Protein AF-A0A970HVW2-F1 (afdb_monomer)

Solvent-accessible surface area (backbone atoms only — not comparable to full-atom values): 12290 Å² total; per-residue (Å²): 139,83,82,81,81,82,83,82,82,81,81,80,85,75,90,76,84,88,70,88,81,79,87,76,76,75,70,54,24,37,34,43,38,34,28,51,73,85,42,82,71,47,72,51,76,46,77,66,84,83,66,58,55,35,37,61,32,47,34,42,24,23,34,24,34,38,40,34,57,34,36,29,25,36,88,89,67,49,79,35,33,77,49,52,50,70,90,54,56,78,69,35,62,61,87,62,49,46,66,87,72,53,62,46,53,25,28,40,81,55,100,91,43,42,29,43,28,37,63,51,31,79,54,98,56,55,28,37,38,30,67,32,72,94,58,40,62,70,35,72,38,32,36,43,34,30,34,40,27,42,61,44,75,37,85,68,81,28,34,42,32,41,32,58,32,25,82,49,100,37,37,28,36,25,50,29,40,35,64,75,78,37,29,37,26,43,28,43,28,53,90,65,45,80,43,75,76,45,73,38,84,45,82,86,58,63,75,42,80,42,40,40,39,37,39,35,40,76,43,132

Radius of gyration: 19.18 Å; Cα contacts (8 Å, |Δi|>4): 543; chains: 1; bounding box: 63×57×38 Å

pLDDT: mean 84.31, std 19.45, range [31.78, 98.81]

Nearest PDB structures (foldseek):
  4b1m-assembly3_C  TM=6.631E-01  e=5.570E-01  Bacillus subtilis
  7qs3-assembly1_A  TM=2.660E-01  e=1.646E-01  Homo sapiens
  6sjh-assembly2_B  TM=2.703E-01  e=3.903E-01  Homo sapiens

Secondary structure (DSSP, 8-state):
-------------------SS-----PPEEEEEEEETTEEEEEEEEE--S--S---EE--BSEEEEEEEEEEE-TT--EEEEE-STTSPTTSPPTTEE-SS---EEEEEETTEEEEEE--TT-SS---BEE-GGG----SSEEEEEEEEEEEE-SS--EEEEEEEEEETTEEEEEEEETTTTEEEEEEEETTEEEEEEEEE----TT-EEEEEEEEEEE-

Mean predicted aligned error: 8.45 Å

Structure (mmCIF, N/CA/C/O backbone):
data_AF-A0A970HVW2-F1
#
_entry.id   AF-A0A970HVW2-F1
#
loop_
_atom_site.group_PDB
_atom_site.id
_atom_site.type_symbol
_atom_site.label_atom_id
_atom_site.label_alt_id
_atom_site.label_comp_id
_atom_site.label_asym_id
_atom_site.label_entity_id
_atom_site.label_seq_id
_atom_site.pdbx_PDB_ins_code
_atom_site.Cartn_x
_atom_site.Cartn_y
_atom_site.Cartn_z
_atom_site.occupancy
_atom_site.B_iso_or_equiv
_atom_site.auth_seq_id
_atom_site.auth_comp_id
_atom_site.auth_asym_id
_atom_site.auth_atom_id
_atom_site.pdbx_PDB_model_num
ATOM 1 N N . MET A 1 1 ? 33.223 42.258 4.912 1.00 43.03 1 MET A N 1
ATOM 2 C CA . MET A 1 1 ? 32.016 41.403 4.953 1.00 43.03 1 MET A CA 1
ATOM 3 C C . MET A 1 1 ? 32.367 40.051 4.349 1.00 43.03 1 MET A C 1
ATOM 5 O O . MET A 1 1 ? 32.469 39.949 3.136 1.00 43.03 1 MET A O 1
ATOM 9 N N . SER A 1 2 ? 32.652 39.049 5.182 1.00 36.34 2 SER A N 1
ATOM 10 C CA . SER A 1 2 ? 32.958 37.684 4.732 1.00 36.34 2 SER A CA 1
ATOM 11 C C . SER A 1 2 ? 31.661 36.872 4.725 1.00 36.34 2 SER A C 1
ATOM 13 O O . SER A 1 2 ? 31.020 36.736 5.768 1.00 36.34 2 SER A O 1
ATOM 15 N N . LYS A 1 3 ? 31.234 36.393 3.550 1.00 36.94 3 LYS A N 1
ATOM 16 C CA . LYS A 1 3 ? 30.120 35.447 3.422 1.00 36.94 3 LYS A CA 1
ATOM 17 C C . LYS A 1 3 ? 30.623 34.069 3.861 1.00 36.94 3 LYS A C 1
ATOM 19 O O . LYS A 1 3 ? 31.486 33.498 3.203 1.00 36.94 3 LYS A O 1
ATOM 24 N N . LYS A 1 4 ? 30.084 33.544 4.965 1.00 34.34 4 LYS A N 1
ATOM 25 C CA . LYS A 1 4 ? 30.239 32.133 5.341 1.00 34.34 4 LYS A CA 1
ATOM 26 C C . LYS A 1 4 ? 29.571 31.272 4.267 1.00 34.34 4 LYS A C 1
ATOM 28 O O . LYS A 1 4 ? 28.370 31.394 4.048 1.00 34.34 4 LYS A O 1
ATOM 33 N N . LEU A 1 5 ? 30.356 30.431 3.603 1.00 31.78 5 LEU A N 1
ATOM 34 C CA . LEU A 1 5 ? 29.854 29.353 2.762 1.00 31.78 5 LEU A CA 1
ATOM 35 C C . LEU A 1 5 ? 29.530 28.176 3.691 1.00 31.78 5 LEU A C 1
ATOM 37 O O . LEU A 1 5 ? 30.434 27.577 4.271 1.00 31.78 5 LEU A O 1
ATOM 41 N N . THR A 1 6 ? 28.247 27.896 3.893 1.00 35.91 6 THR A N 1
ATOM 42 C CA . THR A 1 6 ? 27.798 26.697 4.606 1.00 35.91 6 THR A CA 1
ATOM 43 C C . THR A 1 6 ? 27.979 25.506 3.673 1.00 35.91 6 THR A C 1
ATOM 45 O O . THR A 1 6 ? 27.309 25.414 2.648 1.00 35.91 6 THR A O 1
ATOM 48 N N . VAL A 1 7 ? 28.908 24.613 4.008 1.00 32.56 7 VAL A N 1
ATOM 49 C CA . VAL A 1 7 ? 29.032 23.303 3.364 1.00 32.56 7 VAL A CA 1
ATOM 50 C C . VAL A 1 7 ? 27.899 22.427 3.894 1.00 32.56 7 VAL A C 1
ATOM 52 O O . VAL A 1 7 ? 27.840 22.157 5.090 1.00 32.56 7 VAL A O 1
ATOM 55 N N . VAL A 1 8 ? 26.992 22.009 3.014 1.00 32.69 8 VAL A N 1
ATOM 56 C CA . VAL A 1 8 ? 26.050 20.918 3.282 1.00 32.69 8 VAL A CA 1
ATOM 57 C C . VAL A 1 8 ? 26.707 19.651 2.747 1.00 32.69 8 VAL A C 1
ATOM 59 O O . VAL A 1 8 ? 26.820 19.471 1.538 1.00 32.69 8 VAL A 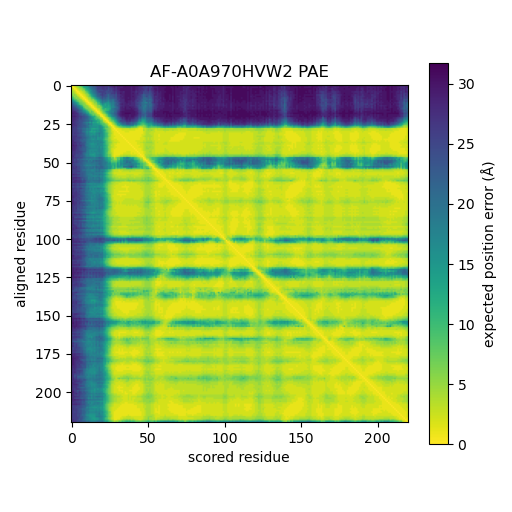O 1
ATOM 62 N N . THR A 1 9 ? 27.213 18.806 3.639 1.00 34.88 9 THR A N 1
ATOM 63 C CA . THR A 1 9 ? 27.706 17.467 3.295 1.00 34.88 9 THR A CA 1
ATOM 64 C C . THR A 1 9 ? 26.564 16.471 3.434 1.00 34.88 9 THR A C 1
ATOM 66 O O . THR A 1 9 ? 26.224 16.086 4.549 1.00 34.88 9 THR A O 1
ATOM 69 N N . THR A 1 10 ? 26.001 16.023 2.314 1.00 34.84 10 THR A N 1
ATOM 70 C CA . THR A 1 10 ? 25.264 14.755 2.261 1.00 34.84 10 THR A CA 1
ATOM 71 C C . THR A 1 10 ? 26.286 13.675 1.930 1.00 34.84 10 THR A C 1
ATOM 73 O O . THR A 1 10 ? 26.791 13.608 0.810 1.00 34.84 10 THR A O 1
ATOM 76 N N . LEU A 1 11 ? 26.679 12.889 2.931 1.00 32.34 11 LEU A N 1
ATOM 77 C CA . LEU A 1 11 ? 27.634 11.799 2.762 1.00 32.34 11 LEU A CA 1
ATOM 78 C C . LEU A 1 11 ? 26.867 10.554 2.288 1.00 32.34 11 LEU A C 1
ATOM 80 O O . LEU A 1 11 ? 26.263 9.857 3.095 1.00 32.34 11 LEU A O 1
ATOM 84 N N . ALA A 1 12 ? 26.874 10.280 0.983 1.00 38.00 12 ALA A N 1
ATOM 85 C CA . ALA A 1 12 ? 26.548 8.949 0.477 1.00 38.00 12 ALA A CA 1
ATOM 86 C C . ALA A 1 12 ? 27.756 8.042 0.753 1.00 38.00 12 ALA A C 1
ATOM 88 O O . ALA A 1 12 ? 28.838 8.249 0.199 1.00 38.00 12 ALA A O 1
ATOM 89 N N . LEU A 1 13 ? 27.605 7.082 1.665 1.00 34.53 13 LEU A N 1
ATOM 90 C CA . LEU A 1 13 ? 28.675 6.159 2.027 1.00 34.53 13 LEU A CA 1
ATOM 91 C C . LEU A 1 13 ? 28.753 5.031 0.985 1.00 34.53 13 LEU A C 1
ATOM 93 O O . LEU A 1 13 ? 28.132 3.987 1.142 1.00 34.53 13 LEU A O 1
ATOM 97 N N . ALA A 1 14 ? 29.527 5.232 -0.082 1.00 39.50 14 ALA A N 1
ATOM 98 C CA . ALA A 1 14 ? 30.002 4.130 -0.916 1.00 39.50 14 ALA A CA 1
ATOM 99 C C . ALA A 1 14 ? 31.279 3.554 -0.281 1.00 39.50 14 ALA A C 1
ATOM 101 O O . ALA A 1 14 ? 32.313 4.224 -0.220 1.00 39.50 14 ALA A O 1
ATOM 102 N N . LEU A 1 15 ? 31.214 2.319 0.222 1.00 35.62 15 LEU A N 1
ATOM 103 C CA . LEU A 1 15 ? 32.375 1.604 0.750 1.00 35.62 15 LEU A CA 1
ATOM 104 C C . LEU A 1 15 ? 33.258 1.140 -0.423 1.00 35.62 15 LEU A C 1
ATOM 106 O O . LEU A 1 15 ? 33.021 0.090 -1.012 1.00 35.62 15 LEU A O 1
ATOM 110 N N . ALA A 1 16 ? 34.269 1.931 -0.788 1.00 39.59 16 ALA A N 1
ATOM 111 C CA . ALA A 1 16 ? 35.255 1.555 -1.801 1.00 39.59 16 ALA A CA 1
ATOM 112 C C . ALA A 1 16 ? 36.495 0.928 -1.140 1.00 39.59 16 ALA A C 1
ATOM 114 O O . ALA A 1 16 ? 37.272 1.612 -0.473 1.00 39.59 16 ALA A O 1
ATOM 115 N N . LEU A 1 17 ? 36.700 -0.377 -1.345 1.00 33.72 17 LEU A N 1
ATOM 116 C CA . LEU A 1 17 ? 37.957 -1.053 -1.024 1.00 33.72 17 LEU A CA 1
ATOM 117 C C . LEU A 1 17 ? 38.981 -0.720 -2.124 1.00 33.72 17 LEU A C 1
ATOM 119 O O . LEU A 1 17 ? 38.836 -1.144 -3.268 1.00 33.72 17 LEU A O 1
ATOM 123 N N . VAL A 1 18 ? 40.004 0.070 -1.793 1.00 33.53 18 VAL A N 1
ATO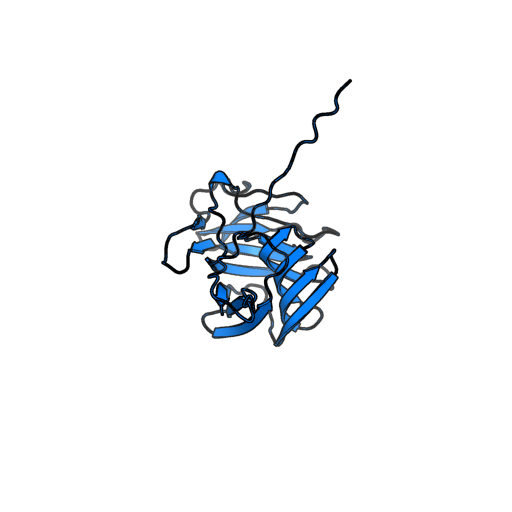M 124 C CA . VAL A 1 18 ? 41.067 0.460 -2.731 1.00 33.53 18 VAL A CA 1
ATOM 125 C C . VAL A 1 18 ? 42.181 -0.583 -2.717 1.00 33.53 18 VAL A C 1
ATOM 127 O O . VAL A 1 18 ? 43.000 -0.592 -1.804 1.00 33.53 18 VAL A O 1
ATOM 130 N N . LEU A 1 19 ? 42.266 -1.393 -3.772 1.00 34.16 19 LEU A N 1
ATOM 131 C CA . LEU A 1 19 ? 43.530 -1.913 -4.302 1.00 34.16 19 LEU A CA 1
ATOM 132 C C . LEU A 1 19 ? 43.470 -1.827 -5.836 1.00 34.16 19 LEU A C 1
ATOM 134 O O . LEU A 1 19 ? 42.402 -1.922 -6.428 1.00 34.16 19 LEU A O 1
ATOM 138 N N . GLY A 1 20 ? 44.607 -1.511 -6.455 1.00 39.12 20 GLY A N 1
ATOM 139 C CA . GLY A 1 20 ? 44.701 -0.922 -7.791 1.00 39.12 20 GLY A CA 1
ATOM 140 C C . GLY A 1 20 ? 44.031 -1.691 -8.938 1.00 39.12 20 GLY A C 1
ATOM 141 O O . GLY A 1 20 ? 43.947 -2.912 -8.936 1.00 39.12 20 GLY A O 1
ATOM 142 N N . THR A 1 21 ? 43.667 -0.919 -9.968 1.00 42.56 21 THR A N 1
ATOM 143 C CA . THR A 1 21 ? 43.038 -1.292 -11.253 1.00 42.56 21 THR A CA 1
ATOM 144 C C . THR A 1 21 ? 41.529 -1.574 -11.198 1.00 42.56 21 THR A C 1
ATOM 146 O O . THR A 1 21 ? 41.086 -2.643 -10.814 1.00 42.56 21 THR A O 1
ATOM 149 N N . GLY A 1 22 ? 40.737 -0.587 -11.642 1.00 41.31 22 GLY A N 1
ATOM 150 C CA . GLY A 1 22 ? 39.322 -0.758 -11.994 1.00 41.31 22 GLY A CA 1
ATOM 151 C C . GLY A 1 22 ? 38.356 -0.850 -10.813 1.00 41.31 22 GLY A C 1
ATOM 152 O O . GLY A 1 22 ? 37.843 -1.922 -10.515 1.00 41.31 22 GLY A O 1
ATOM 153 N N . VAL A 1 23 ? 38.026 0.285 -10.188 1.00 41.53 23 VAL A N 1
ATOM 154 C CA . VAL A 1 23 ? 36.857 0.357 -9.297 1.00 41.53 23 VAL A CA 1
ATOM 155 C C . VAL A 1 23 ? 35.601 0.334 -10.173 1.00 41.53 23 VAL A C 1
ATOM 157 O O . VAL A 1 23 ? 35.098 1.374 -10.586 1.00 41.53 23 VAL A O 1
ATOM 160 N N . MET A 1 24 ? 35.104 -0.860 -10.490 1.00 40.56 24 MET A N 1
ATOM 161 C CA . MET A 1 24 ? 33.691 -1.027 -10.818 1.00 40.56 24 MET A CA 1
ATOM 162 C C . MET A 1 24 ? 32.950 -0.908 -9.488 1.00 40.56 24 MET A C 1
ATOM 164 O O . MET A 1 24 ? 32.860 -1.876 -8.738 1.00 40.56 24 MET A O 1
ATOM 168 N N . ALA A 1 25 ? 32.489 0.296 -9.145 1.00 47.50 25 ALA A N 1
ATOM 169 C CA . ALA A 1 25 ? 31.477 0.432 -8.110 1.00 47.50 25 ALA A CA 1
ATOM 170 C C . ALA A 1 25 ? 30.263 -0.370 -8.596 1.00 47.50 25 ALA A C 1
ATOM 172 O O . ALA A 1 25 ? 29.629 0.013 -9.579 1.00 47.50 25 ALA A O 1
ATOM 173 N N . GLN A 1 26 ? 29.995 -1.524 -7.988 1.00 51.97 26 GLN A N 1
ATOM 174 C CA . GLN A 1 26 ? 28.756 -2.241 -8.248 1.00 51.97 26 GLN A CA 1
ATOM 175 C C . GLN A 1 26 ? 27.642 -1.324 -7.749 1.00 51.97 26 GLN A C 1
ATOM 177 O O . GLN A 1 26 ? 27.572 -1.033 -6.555 1.00 51.97 26 GLN A O 1
ATOM 182 N N . ALA A 1 27 ? 26.863 -0.765 -8.677 1.00 62.38 27 ALA A N 1
ATOM 183 C CA . ALA A 1 27 ? 25.712 0.046 -8.317 1.00 62.38 27 ALA A CA 1
ATOM 184 C C . ALA A 1 27 ? 24.817 -0.821 -7.430 1.00 62.38 27 ALA A C 1
ATOM 186 O O . ALA A 1 27 ? 24.433 -1.919 -7.833 1.00 62.38 27 ALA A O 1
ATOM 187 N N . GLN A 1 28 ? 24.557 -0.363 -6.207 1.00 77.44 28 GLN A N 1
ATOM 188 C CA . GLN A 1 28 ? 23.614 -1.028 -5.324 1.00 77.44 28 GLN A CA 1
ATOM 189 C C . GLN A 1 28 ? 22.257 -1.047 -6.032 1.00 77.44 28 GLN A C 1
ATOM 191 O O . GLN A 1 28 ? 21.774 -0.012 -6.500 1.00 77.44 28 GLN A O 1
ATOM 196 N N . LYS A 1 29 ? 21.674 -2.233 -6.172 1.00 87.88 29 LYS A N 1
ATOM 197 C CA . LYS A 1 29 ? 20.362 -2.403 -6.787 1.00 87.88 29 LYS A CA 1
ATOM 198 C C . LYS A 1 29 ? 19.318 -2.591 -5.709 1.00 87.88 29 LYS A C 1
ATOM 200 O O . LYS A 1 29 ? 19.607 -3.048 -4.606 1.00 87.88 29 LYS A O 1
ATOM 205 N N . THR A 1 30 ? 18.085 -2.265 -6.052 1.00 89.69 30 THR A N 1
ATOM 206 C CA . THR A 1 30 ? 16.916 -2.551 -5.229 1.00 89.69 30 THR A CA 1
ATOM 207 C C . THR A 1 30 ? 16.009 -3.509 -5.970 1.00 89.69 30 THR A C 1
ATOM 209 O O . THR A 1 30 ? 15.741 -3.329 -7.156 1.00 89.69 30 THR A O 1
ATOM 212 N N . GLN A 1 31 ? 15.518 -4.508 -5.253 1.00 94.00 31 GLN A N 1
ATOM 213 C CA . GLN A 1 31 ? 14.457 -5.396 -5.677 1.00 94.00 31 GLN A CA 1
ATOM 214 C C . GLN A 1 31 ? 13.165 -5.027 -4.948 1.00 94.00 31 GLN A C 1
ATOM 216 O O . GLN A 1 31 ? 13.170 -4.836 -3.732 1.00 94.00 31 GLN A O 1
ATOM 221 N N . ILE A 1 32 ? 12.065 -4.954 -5.694 1.00 96.00 32 ILE A N 1
ATOM 222 C CA . ILE A 1 32 ? 10.708 -4.932 -5.144 1.00 96.00 32 ILE A CA 1
ATOM 223 C C . ILE A 1 32 ? 10.019 -6.220 -5.569 1.00 96.00 32 ILE A C 1
ATOM 225 O O . ILE A 1 32 ? 9.998 -6.547 -6.758 1.00 96.00 32 ILE A O 1
ATOM 229 N N . THR A 1 33 ? 9.424 -6.911 -4.605 1.00 98.56 33 THR A N 1
ATOM 230 C CA . THR A 1 33 ? 8.609 -8.103 -4.836 1.00 98.56 33 THR A CA 1
ATOM 231 C C . THR A 1 33 ? 7.256 -7.909 -4.169 1.00 98.56 33 THR A C 1
ATOM 233 O O . THR A 1 33 ? 7.202 -7.445 -3.033 1.00 98.56 33 THR A O 1
ATOM 236 N N . ALA A 1 34 ? 6.163 -8.234 -4.858 1.00 98.75 34 ALA A N 1
ATOM 237 C CA . ALA A 1 34 ? 4.814 -8.078 -4.322 1.00 98.75 34 ALA A CA 1
ATOM 238 C C . ALA A 1 34 ? 4.008 -9.372 -4.427 1.00 98.75 34 ALA A C 1
ATOM 240 O O . ALA A 1 34 ? 4.042 -10.070 -5.448 1.00 98.75 34 ALA A O 1
ATOM 241 N N . TRP A 1 35 ? 3.252 -9.638 -3.369 1.00 98.81 35 TRP A N 1
ATOM 242 C CA . TRP A 1 35 ? 2.333 -10.752 -3.239 1.00 98.81 35 TRP A CA 1
ATOM 243 C C . TRP A 1 35 ? 0.933 -10.245 -2.917 1.00 98.81 35 TRP A C 1
ATOM 245 O O . TRP A 1 35 ? 0.775 -9.233 -2.227 1.00 98.81 35 TRP A O 1
ATOM 255 N N . VAL A 1 36 ? -0.061 -10.988 -3.391 1.00 98.75 36 VAL A N 1
ATOM 256 C CA . VAL A 1 36 ? -1.465 -10.818 -3.018 1.00 98.75 36 VAL A CA 1
ATOM 257 C C . VAL A 1 36 ? -2.011 -12.182 -2.618 1.00 98.75 36 VAL A C 1
ATOM 259 O O . VAL A 1 36 ? -1.828 -13.148 -3.353 1.00 98.75 36 VAL A O 1
ATOM 262 N N . ASP A 1 37 ? -2.622 -12.272 -1.438 1.00 98.56 37 ASP A N 1
ATOM 263 C CA . ASP A 1 37 ? -3.174 -13.511 -0.867 1.00 98.56 37 ASP A CA 1
ATOM 264 C C . ASP A 1 37 ? -2.156 -14.670 -0.852 1.00 98.56 37 ASP A C 1
ATOM 266 O O . ASP A 1 37 ? -2.466 -15.831 -1.121 1.00 98.56 37 ASP A O 1
ATOM 270 N N . GLY A 1 38 ? -0.889 -14.335 -0.585 1.00 98.31 38 GLY A N 1
ATOM 271 C CA . GLY A 1 38 ? 0.232 -15.276 -0.560 1.00 98.31 38 GLY A CA 1
ATOM 272 C C . GLY A 1 38 ? 0.811 -15.657 -1.931 1.00 98.31 38 GLY A C 1
ATOM 273 O O . GLY A 1 38 ? 1.890 -16.252 -1.980 1.00 98.31 38 GLY A O 1
ATOM 274 N N . GLU A 1 39 ? 0.176 -15.288 -3.046 1.00 98.50 39 GLU A N 1
ATOM 275 C CA . GLU A 1 39 ? 0.697 -15.538 -4.393 1.00 98.50 39 GLU A CA 1
ATOM 276 C C . GLU A 1 39 ? 1.667 -14.433 -4.826 1.00 98.50 39 GLU A C 1
ATOM 278 O O . GLU A 1 39 ? 1.347 -13.248 -4.751 1.00 98.50 39 GLU A O 1
ATOM 283 N N . LYS A 1 40 ? 2.864 -14.804 -5.305 1.00 98.62 40 LYS A N 1
ATOM 284 C CA . LYS A 1 40 ? 3.836 -13.838 -5.840 1.00 98.62 40 LYS A CA 1
ATOM 285 C C . LYS A 1 40 ? 3.385 -13.364 -7.217 1.00 98.62 40 LYS A C 1
ATOM 287 O O . LYS A 1 40 ? 3.393 -14.158 -8.153 1.00 98.62 40 LYS A O 1
ATOM 292 N N . LEU A 1 41 ? 3.090 -12.073 -7.355 1.00 98.56 41 LEU A N 1
ATOM 293 C CA . LEU A 1 41 ? 2.582 -11.500 -8.605 1.00 98.56 41 LEU A CA 1
ATOM 294 C C . LEU A 1 41 ? 3.603 -10.630 -9.342 1.00 98.56 41 LEU A C 1
ATOM 296 O O . LEU A 1 41 ? 3.617 -10.609 -10.569 1.00 98.56 41 LEU A O 1
ATOM 300 N N . LEU A 1 42 ? 4.453 -9.899 -8.618 1.00 98.75 42 LEU A N 1
ATOM 301 C CA . LEU A 1 42 ? 5.375 -8.927 -9.212 1.00 98.75 42 LEU A CA 1
ATOM 302 C C . LEU A 1 42 ? 6.775 -9.075 -8.627 1.00 98.75 42 LEU A C 1
ATOM 304 O O . LEU A 1 42 ? 6.933 -9.327 -7.435 1.00 98.75 42 LEU A O 1
ATOM 308 N N . GLU A 1 43 ? 7.788 -8.872 -9.464 1.00 98.38 43 GLU A N 1
ATOM 309 C CA . GLU A 1 43 ? 9.195 -8.833 -9.072 1.00 98.38 43 GLU A CA 1
ATOM 310 C C . GLU A 1 43 ? 9.963 -7.949 -10.059 1.00 98.38 43 GLU A C 1
ATOM 312 O O . GLU A 1 43 ? 9.854 -8.134 -11.273 1.00 98.38 43 GLU A O 1
ATOM 317 N N . TYR A 1 44 ? 10.722 -6.974 -9.561 1.00 97.00 44 TYR A N 1
ATOM 318 C CA . TYR A 1 44 ? 11.530 -6.096 -10.407 1.00 97.00 44 TYR A CA 1
ATOM 319 C C . TYR A 1 44 ? 12.782 -5.605 -9.687 1.00 97.00 44 TYR A C 1
ATOM 321 O O . TYR A 1 44 ? 12.729 -5.284 -8.501 1.00 97.00 44 TYR A O 1
ATOM 329 N N . VAL A 1 45 ? 13.895 -5.516 -10.422 1.00 94.25 45 VAL A N 1
ATOM 330 C CA . VAL A 1 45 ? 15.193 -5.039 -9.928 1.00 94.25 45 VAL A CA 1
ATOM 331 C C . VAL A 1 45 ? 15.601 -3.786 -10.697 1.00 94.25 45 VAL A C 1
ATOM 333 O O . VAL A 1 45 ? 15.572 -3.781 -11.926 1.00 94.25 45 VAL A O 1
ATOM 336 N N . PHE A 1 46 ? 16.018 -2.741 -9.986 1.00 88.25 46 PHE A N 1
ATOM 337 C CA . PHE A 1 46 ? 16.473 -1.478 -10.569 1.00 88.25 46 PHE A CA 1
ATOM 338 C C . PHE A 1 46 ? 17.714 -0.928 -9.875 1.00 88.25 46 PHE A C 1
ATOM 340 O O . PHE A 1 46 ? 17.984 -1.236 -8.715 1.00 88.25 46 PHE A O 1
ATOM 347 N N . ASP A 1 47 ? 18.448 -0.081 -10.594 1.00 84.25 47 ASP A N 1
ATOM 348 C CA . ASP A 1 47 ? 19.602 0.628 -10.051 1.00 84.25 47 ASP A CA 1
ATOM 349 C C . ASP A 1 47 ? 19.139 1.754 -9.117 1.00 84.25 47 ASP A C 1
ATOM 351 O O . ASP A 1 47 ? 18.362 2.639 -9.496 1.00 84.25 47 ASP A O 1
ATOM 355 N N . ASP A 1 48 ? 19.627 1.728 -7.882 1.00 70.44 48 ASP A N 1
ATOM 356 C CA . ASP A 1 48 ? 19.212 2.636 -6.821 1.00 70.44 48 ASP A CA 1
ATOM 357 C C . ASP A 1 48 ? 20.058 3.911 -6.859 1.00 70.44 48 ASP A C 1
ATOM 359 O O . ASP A 1 48 ? 21.027 4.087 -6.125 1.00 70.44 48 ASP A O 1
ATOM 363 N N . SER A 1 49 ? 19.750 4.784 -7.816 1.00 61.66 49 SER A N 1
ATOM 364 C CA . SER A 1 49 ? 20.553 5.988 -8.065 1.00 61.66 49 SER A CA 1
ATOM 365 C C . SER A 1 49 ? 19.981 7.266 -7.444 1.00 61.66 49 SER A C 1
ATOM 367 O O . SER A 1 49 ? 20.660 8.291 -7.484 1.00 61.66 49 SER A O 1
ATOM 369 N N . PHE A 1 50 ? 18.765 7.241 -6.870 1.00 59.12 50 PHE A N 1
ATOM 370 C CA . PHE A 1 50 ? 18.031 8.491 -6.613 1.00 59.12 50 PHE A CA 1
ATOM 371 C C . PHE A 1 50 ? 17.131 8.590 -5.369 1.00 59.12 50 PHE A C 1
ATOM 373 O O . PHE A 1 50 ? 16.574 9.670 -5.192 1.00 59.12 50 PHE A O 1
ATOM 380 N N . TYR A 1 51 ? 16.977 7.585 -4.493 1.00 65.00 51 TYR A N 1
ATOM 381 C CA . TYR A 1 51 ? 15.956 7.681 -3.427 1.00 65.00 51 TYR A CA 1
ATOM 382 C C . TYR A 1 51 ? 16.447 7.377 -2.017 1.00 65.00 51 TYR A C 1
ATOM 384 O O . TYR A 1 51 ? 17.190 6.422 -1.787 1.00 65.00 51 TYR A O 1
ATOM 392 N N . LEU A 1 52 ? 15.967 8.188 -1.069 1.00 58.91 52 LEU A N 1
ATOM 393 C CA . LEU A 1 52 ? 16.152 7.975 0.360 1.00 58.91 52 LEU A CA 1
ATOM 394 C C . LEU A 1 52 ? 15.408 6.706 0.833 1.00 58.91 52 LEU A C 1
ATOM 396 O O . LEU A 1 52 ? 14.410 6.305 0.220 1.00 58.91 52 LEU A O 1
ATOM 400 N N . PRO A 1 53 ? 15.882 6.057 1.911 1.00 63.09 53 PRO A N 1
ATOM 401 C CA . PRO A 1 53 ? 15.197 4.916 2.506 1.00 63.09 53 PRO A CA 1
ATOM 402 C C . PRO A 1 53 ? 13.768 5.238 2.975 1.00 63.09 53 PRO A C 1
ATOM 404 O O . PRO A 1 53 ? 13.506 6.312 3.504 1.00 63.09 53 PRO A O 1
ATOM 407 N N . GLY A 1 54 ? 12.887 4.246 2.794 1.00 61.81 54 GLY A N 1
ATOM 408 C CA . GLY A 1 54 ? 11.723 3.947 3.631 1.00 61.81 54 GLY A CA 1
ATOM 409 C C . GLY A 1 54 ? 10.678 5.036 3.836 1.00 61.81 54 GLY A C 1
ATOM 410 O O . GLY A 1 54 ? 10.594 5.592 4.913 1.00 61.81 54 GLY A O 1
ATOM 411 N N . LYS A 1 55 ? 9.766 5.235 2.884 1.00 74.81 55 LYS A N 1
ATOM 412 C CA . LYS A 1 55 ? 8.427 5.739 3.222 1.00 74.81 55 LYS A CA 1
ATOM 413 C C . LYS A 1 55 ? 7.394 4.796 2.646 1.00 74.81 55 LYS A C 1
ATOM 415 O O . LYS A 1 55 ? 7.358 4.602 1.430 1.00 74.81 55 LYS A O 1
ATOM 420 N N . VAL A 1 56 ? 6.556 4.242 3.519 1.00 90.31 56 VAL A N 1
ATOM 421 C CA . VAL A 1 56 ? 5.346 3.534 3.105 1.00 90.31 56 VAL A CA 1
ATOM 422 C C . VAL A 1 56 ? 4.175 4.506 3.102 1.00 90.31 56 VAL A C 1
ATOM 424 O O . VAL A 1 56 ? 4.001 5.271 4.050 1.00 90.31 56 VAL A O 1
ATOM 427 N N . MET A 1 57 ? 3.394 4.529 2.025 1.00 91.44 57 MET A N 1
ATOM 428 C CA . MET A 1 57 ? 2.240 5.427 1.930 1.00 91.44 57 MET A CA 1
ATOM 429 C C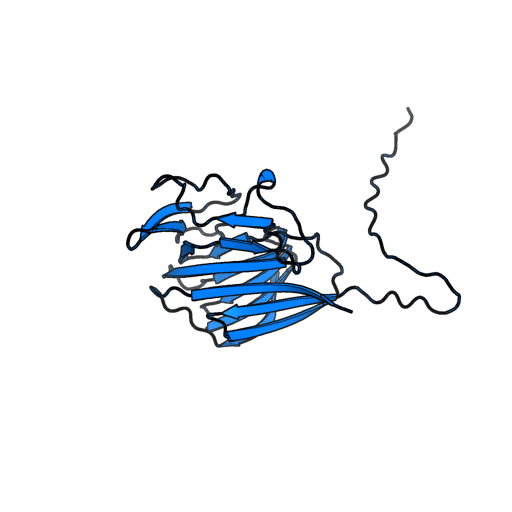 . MET A 1 57 ? 1.080 4.768 1.192 1.00 91.44 57 MET A C 1
ATOM 431 O O . MET A 1 57 ? 1.268 4.139 0.145 1.00 91.44 57 MET A O 1
ATOM 435 N N . PHE A 1 58 ? -0.130 5.001 1.692 1.00 94.00 58 PHE A N 1
ATOM 436 C CA . PHE A 1 58 ? -1.364 4.715 0.977 1.00 94.00 58 PHE A CA 1
ATOM 437 C C . PHE A 1 58 ? -1.783 5.934 0.181 1.00 94.00 58 PHE A C 1
ATOM 439 O O . PHE A 1 58 ? -1.894 7.033 0.721 1.00 94.00 58 PHE A O 1
ATOM 446 N N . VAL A 1 59 ? -2.004 5.739 -1.116 1.00 91.69 59 VAL A N 1
ATOM 447 C CA . VAL A 1 59 ? -2.374 6.832 -2.011 1.00 91.69 59 VAL A CA 1
ATOM 448 C C . VAL A 1 59 ? -3.490 6.388 -2.976 1.00 91.69 59 VAL A C 1
ATOM 450 O O . VAL A 1 59 ? -3.251 6.240 -4.181 1.00 91.69 59 VAL A O 1
ATOM 453 N N . PRO A 1 60 ? -4.715 6.105 -2.483 1.00 90.81 60 PRO A N 1
ATOM 454 C CA . PRO A 1 60 ? -5.880 5.870 -3.335 1.00 90.81 60 PRO A CA 1
ATOM 455 C C . PRO A 1 60 ? -6.203 7.070 -4.233 1.00 90.81 60 PRO A C 1
ATOM 457 O O . PRO A 1 60 ? -5.995 8.237 -3.882 1.00 90.81 60 PRO A O 1
ATOM 460 N N . TYR A 1 61 ? -6.758 6.768 -5.404 1.00 88.81 61 TYR A N 1
ATOM 461 C CA . TYR A 1 61 ? -7.272 7.746 -6.351 1.00 88.81 61 TYR A CA 1
ATOM 462 C C . TYR A 1 61 ? -8.634 7.293 -6.882 1.00 88.81 61 TYR A C 1
ATOM 464 O O . TYR A 1 61 ? -8.740 6.259 -7.552 1.00 88.81 61 TYR A O 1
ATOM 472 N N . ASN A 1 62 ? -9.661 8.101 -6.599 1.00 87.31 62 ASN A N 1
ATOM 473 C CA . ASN A 1 62 ? -11.041 7.898 -7.032 1.00 87.31 62 ASN A CA 1
ATOM 474 C C . ASN A 1 62 ? -11.692 6.587 -6.541 1.00 87.31 62 ASN A C 1
ATOM 476 O O . ASN A 1 62 ? -12.422 5.943 -7.295 1.00 87.31 62 ASN A O 1
ATOM 480 N N . GLY A 1 63 ? -11.440 6.155 -5.306 1.00 88.44 63 GLY A N 1
ATOM 481 C CA . GLY A 1 63 ? -12.080 4.965 -4.738 1.00 88.44 63 GLY A CA 1
ATOM 482 C C . GLY A 1 63 ? -12.279 5.081 -3.237 1.00 88.44 63 GLY A C 1
ATOM 483 O O . GLY A 1 63 ? -11.425 5.649 -2.566 1.00 88.44 63 GLY A O 1
ATOM 484 N N . ILE A 1 64 ? -13.388 4.526 -2.746 1.00 92.56 64 ILE A N 1
ATOM 485 C CA . ILE A 1 64 ? -13.609 4.285 -1.318 1.00 92.56 64 ILE A CA 1
ATOM 486 C C . ILE A 1 64 ? -12.920 2.974 -0.980 1.00 92.56 64 ILE A C 1
ATOM 488 O O . ILE A 1 64 ? -13.169 1.951 -1.630 1.00 92.56 64 ILE A O 1
ATOM 492 N N . VAL A 1 65 ? -12.043 3.005 0.014 1.00 95.44 65 VAL A N 1
ATOM 493 C CA . VAL A 1 65 ? -11.175 1.878 0.354 1.00 95.44 65 VAL A CA 1
ATOM 494 C C . VAL A 1 65 ? -11.043 1.722 1.854 1.00 95.44 65 VAL A C 1
ATOM 496 O O . VAL A 1 65 ? -11.173 2.695 2.593 1.00 95.44 65 VAL A O 1
ATOM 499 N N . ARG A 1 66 ? -10.758 0.498 2.289 1.00 97.81 66 ARG A N 1
ATOM 500 C CA . ARG A 1 66 ? -10.497 0.159 3.683 1.00 97.81 66 ARG A CA 1
ATOM 501 C C . ARG A 1 66 ? -9.147 -0.533 3.819 1.00 97.81 66 ARG A C 1
ATOM 503 O O . ARG A 1 66 ? -8.734 -1.273 2.921 1.00 97.81 66 ARG A O 1
ATOM 510 N N . TYR A 1 67 ? -8.489 -0.263 4.935 1.00 98.50 67 TYR A N 1
ATOM 511 C CA . TYR A 1 67 ? -7.207 -0.826 5.331 1.00 98.50 67 TYR A CA 1
ATOM 512 C C . TYR A 1 67 ? -7.315 -1.378 6.742 1.00 98.50 67 TYR A C 1
ATOM 514 O O . TYR A 1 67 ? -8.008 -0.800 7.579 1.00 98.50 67 TYR A O 1
ATOM 522 N N . ASP A 1 68 ? -6.612 -2.473 6.981 1.00 98.56 68 ASP A N 1
ATOM 523 C CA . ASP A 1 68 ? -6.573 -3.154 8.269 1.00 98.56 68 ASP A CA 1
ATOM 524 C C . ASP A 1 68 ? -5.226 -3.878 8.431 1.00 98.56 68 ASP A C 1
ATOM 526 O O . ASP A 1 68 ? -4.514 -4.075 7.436 1.00 98.56 68 ASP A O 1
ATOM 530 N N . ASP A 1 69 ? -4.874 -4.261 9.658 1.00 98.25 69 ASP A N 1
ATOM 531 C CA . ASP A 1 69 ? -3.701 -5.083 9.984 1.00 98.25 69 ASP A CA 1
ATOM 532 C C . ASP A 1 69 ? -2.388 -4.584 9.339 1.00 98.25 69 ASP A C 1
ATOM 534 O O . ASP A 1 69 ? -1.632 -5.342 8.719 1.00 98.25 69 ASP A O 1
ATOM 538 N N . VAL A 1 70 ? -2.108 -3.279 9.433 1.00 98.38 70 VAL A N 1
ATOM 539 C CA . VAL A 1 70 ? -0.929 -2.682 8.798 1.00 98.38 70 VAL A CA 1
ATOM 540 C C . VAL A 1 70 ? 0.326 -3.013 9.592 1.00 98.38 70 VAL A C 1
ATOM 542 O O . VAL A 1 70 ? 0.419 -2.732 10.786 1.00 98.38 70 VAL A O 1
ATOM 545 N N . LYS A 1 71 ? 1.351 -3.528 8.914 1.00 97.56 71 LYS A N 1
ATOM 546 C CA . LYS A 1 71 ? 2.625 -3.887 9.530 1.00 97.56 71 LYS A CA 1
ATOM 547 C C . LYS A 1 71 ? 3.801 -3.608 8.606 1.00 97.56 71 LYS A C 1
ATOM 549 O O . LYS A 1 71 ? 3.796 -3.960 7.431 1.00 97.56 71 LYS A O 1
ATOM 554 N N . VAL A 1 72 ? 4.853 -3.013 9.159 1.00 96.62 72 VAL A N 1
ATOM 555 C CA . VAL A 1 72 ? 6.146 -2.863 8.492 1.00 96.62 72 VAL A CA 1
ATOM 556 C C . VAL A 1 72 ? 7.217 -3.512 9.346 1.00 96.62 72 VAL A C 1
ATOM 558 O O . VAL A 1 72 ? 7.330 -3.222 10.538 1.00 96.62 72 VAL A O 1
ATOM 561 N N . THR A 1 73 ? 8.011 -4.389 8.741 1.00 96.25 73 THR A N 1
ATOM 562 C CA . THR A 1 73 ? 9.124 -5.060 9.417 1.00 96.25 73 THR A CA 1
ATOM 563 C C . THR A 1 73 ? 10.428 -4.908 8.657 1.00 96.25 73 THR A C 1
ATOM 565 O O . THR A 1 73 ? 10.429 -4.765 7.437 1.00 96.25 73 THR A O 1
ATOM 568 N N . SER A 1 74 ? 11.556 -4.954 9.362 1.00 93.94 74 SER A N 1
ATOM 569 C CA . SER A 1 74 ? 12.854 -5.153 8.720 1.00 93.94 74 SER A CA 1
ATOM 570 C C . SER A 1 74 ? 12.958 -6.581 8.173 1.00 93.94 74 SER A C 1
ATOM 572 O O . SER A 1 74 ? 12.223 -7.477 8.592 1.00 93.94 74 SER A O 1
ATOM 574 N N . LEU A 1 75 ? 13.930 -6.845 7.295 1.00 92.12 75 LEU A N 1
ATOM 575 C CA . LEU A 1 75 ? 14.183 -8.214 6.816 1.00 92.12 75 LEU A CA 1
ATOM 576 C C . LEU A 1 75 ? 14.635 -9.177 7.933 1.00 92.12 75 LEU A C 1
ATOM 578 O O . LEU A 1 75 ? 14.579 -10.392 7.756 1.00 92.12 75 LEU A O 1
ATOM 582 N N . ALA A 1 76 ? 15.062 -8.649 9.085 1.00 93.19 76 ALA A N 1
ATOM 583 C CA . ALA A 1 76 ? 15.385 -9.428 10.280 1.00 93.19 76 ALA A CA 1
ATOM 584 C C . ALA A 1 76 ? 14.161 -9.699 11.182 1.00 93.19 76 ALA A C 1
ATOM 586 O O . ALA A 1 76 ? 14.292 -10.394 12.188 1.00 93.19 76 ALA A O 1
ATOM 587 N N . GLY A 1 77 ? 12.983 -9.168 10.835 1.00 93.12 77 GLY A N 1
ATOM 588 C CA . GLY A 1 77 ? 11.732 -9.359 11.574 1.00 93.12 77 GLY A CA 1
ATOM 589 C C . GLY A 1 77 ? 11.475 -8.345 12.694 1.00 93.12 77 GLY A C 1
ATOM 590 O O . GLY A 1 77 ? 10.527 -8.520 13.458 1.00 93.12 77 GLY A O 1
ATOM 591 N N . GLU A 1 78 ? 12.281 -7.288 12.806 1.00 94.25 78 GLU A N 1
ATOM 592 C CA . GLU A 1 78 ? 12.007 -6.178 13.728 1.00 94.25 78 GLU A CA 1
ATOM 593 C C . GLU A 1 78 ? 10.773 -5.405 13.260 1.00 94.25 78 GLU A C 1
ATOM 595 O O . GLU A 1 78 ? 10.663 -5.096 12.076 1.00 94.25 78 GLU A O 1
ATOM 600 N N . ILE A 1 79 ? 9.856 -5.078 14.172 1.00 94.69 79 ILE A N 1
ATOM 601 C CA . ILE A 1 79 ? 8.682 -4.256 13.859 1.00 94.69 79 ILE A CA 1
ATOM 602 C C . ILE A 1 79 ? 9.121 -2.794 13.765 1.00 94.69 79 ILE A C 1
ATOM 604 O O . ILE A 1 79 ? 9.517 -2.203 14.765 1.00 94.69 79 ILE A O 1
ATOM 608 N N . LEU A 1 80 ? 9.019 -2.222 12.566 1.00 93.88 80 LEU A N 1
ATOM 609 C CA . LEU A 1 80 ? 9.307 -0.812 12.289 1.00 93.88 80 LEU A CA 1
ATOM 610 C C . LEU A 1 80 ? 8.060 0.067 12.446 1.00 93.88 80 LEU A C 1
ATOM 612 O O . LEU A 1 80 ? 8.186 1.249 12.752 1.00 93.88 80 LEU A O 1
ATOM 616 N N . PHE A 1 81 ? 6.874 -0.509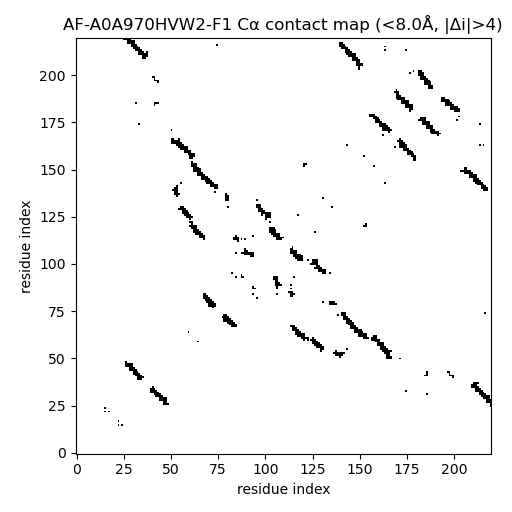 12.217 1.00 95.94 81 PHE A N 1
ATOM 617 C CA . PHE A 1 81 ? 5.563 0.108 12.424 1.00 95.94 81 PHE A CA 1
ATOM 618 C C . PHE A 1 81 ? 4.473 -0.971 12.473 1.00 95.94 81 PHE A C 1
ATOM 620 O O . PHE A 1 81 ? 4.573 -1.977 11.767 1.00 95.94 81 PHE A O 1
ATOM 627 N N . ALA A 1 82 ? 3.428 -0.760 13.274 1.00 97.06 82 ALA A N 1
ATOM 628 C CA . ALA A 1 82 ? 2.229 -1.591 13.256 1.00 97.06 82 ALA A CA 1
ATOM 629 C C . ALA A 1 82 ? 0.988 -0.803 13.700 1.00 97.06 82 ALA A C 1
ATOM 631 O O . ALA A 1 82 ? 1.045 -0.015 14.655 1.00 97.06 82 ALA A O 1
ATOM 632 N N . ASP A 1 83 ? -0.129 -1.049 13.022 1.00 98.19 83 ASP A N 1
ATOM 633 C CA . ASP A 1 83 ? -1.434 -0.517 13.389 1.00 98.19 83 ASP A CA 1
ATOM 634 C C . ASP A 1 83 ? -2.565 -1.426 12.896 1.00 98.19 83 ASP A C 1
ATOM 636 O O . ASP A 1 83 ? -2.729 -1.618 11.692 1.00 98.19 83 ASP A O 1
ATOM 640 N N . ASP A 1 84 ? -3.324 -1.977 13.839 1.00 98.25 84 ASP A N 1
ATOM 641 C CA . ASP A 1 84 ? -4.560 -2.742 13.625 1.00 98.25 84 ASP A CA 1
ATOM 642 C C . ASP A 1 84 ? -5.814 -1.881 13.864 1.00 98.25 84 ASP A C 1
ATOM 644 O O . ASP A 1 84 ? -6.928 -2.355 13.717 1.00 98.25 84 ASP A O 1
ATOM 648 N N . PHE A 1 85 ? -5.640 -0.602 14.228 1.00 98.50 85 PHE A N 1
ATOM 649 C CA . PHE A 1 85 ? -6.703 0.385 14.460 1.00 98.50 85 PHE A CA 1
ATOM 650 C C . PHE A 1 85 ? -7.673 0.085 15.618 1.00 98.50 85 PHE A C 1
ATOM 652 O O . PHE A 1 85 ? -8.562 0.898 15.890 1.00 98.50 85 PHE A O 1
ATOM 659 N N . GLU A 1 86 ? -7.490 -1.009 16.358 1.00 98.44 86 GLU A N 1
ATOM 660 C CA . GLU A 1 86 ? -8.424 -1.435 17.410 1.00 98.44 86 GLU A CA 1
ATOM 661 C C . GLU A 1 86 ? -8.436 -0.491 18.625 1.00 98.44 86 GLU A C 1
ATOM 663 O O . GLU A 1 86 ? -9.458 -0.334 19.307 1.00 98.44 86 GLU A O 1
ATOM 668 N N . ASP A 1 87 ? -7.341 0.236 18.844 1.00 97.00 87 ASP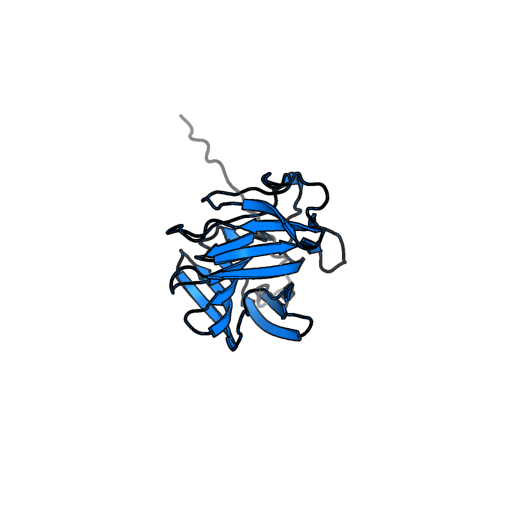 A N 1
ATOM 669 C CA . ASP A 1 87 ? -7.208 1.238 19.907 1.00 97.00 87 ASP A CA 1
ATOM 670 C C . ASP A 1 87 ? -7.797 2.617 19.544 1.00 97.00 87 ASP A C 1
ATOM 672 O O . ASP A 1 87 ? -7.884 3.504 20.396 1.00 97.00 87 ASP A O 1
ATOM 676 N N . GLU A 1 88 ? -8.219 2.824 18.295 1.00 97.94 88 GLU A N 1
ATOM 677 C CA . GLU A 1 88 ? -8.674 4.131 17.814 1.00 97.94 88 GLU A CA 1
ATOM 678 C C . GLU A 1 88 ? -10.170 4.388 18.093 1.00 97.94 88 GLU A C 1
ATOM 680 O O . GLU A 1 88 ? -10.973 3.475 18.307 1.00 97.94 88 GLU A O 1
ATOM 685 N N . GLU A 1 89 ? -10.586 5.656 18.089 1.00 98.00 89 GLU A N 1
ATOM 686 C CA . GLU A 1 89 ? -11.995 6.044 18.251 1.00 98.00 89 GLU A CA 1
ATOM 687 C C . GLU A 1 89 ? -12.751 5.980 16.910 1.00 98.00 89 GLU A C 1
ATOM 689 O O . GLU A 1 89 ? -12.267 6.467 15.887 1.00 98.00 89 GLU A O 1
ATOM 694 N N . LEU A 1 90 ? -13.969 5.419 16.901 1.00 98.19 90 LEU A N 1
ATOM 695 C CA . LEU A 1 90 ? -14.821 5.393 15.705 1.00 98.19 90 LEU A CA 1
ATOM 696 C C . LEU A 1 90 ? -15.114 6.818 15.207 1.00 98.19 90 LEU A C 1
ATOM 698 O O . LEU A 1 90 ? -15.499 7.700 15.971 1.00 98.19 90 LEU A O 1
ATOM 702 N N . GLY A 1 91 ? -14.965 7.039 13.904 1.00 97.31 91 GLY A N 1
ATOM 703 C CA . GLY A 1 91 ? -15.124 8.341 13.257 1.00 97.31 91 GLY A CA 1
ATOM 704 C C . GLY A 1 91 ? -13.925 9.280 13.419 1.00 97.31 91 GLY A C 1
ATOM 705 O O . GLY A 1 91 ? -13.909 10.341 12.790 1.00 97.31 91 GLY A O 1
ATOM 706 N N . ALA A 1 92 ? -12.913 8.913 14.209 1.00 96.94 92 ALA A N 1
ATOM 707 C CA . ALA A 1 92 ? -11.704 9.708 14.364 1.00 96.94 92 ALA A CA 1
ATOM 708 C C . ALA A 1 92 ? -10.693 9.436 13.244 1.00 96.94 92 ALA A C 1
ATOM 710 O O . ALA A 1 92 ? -10.717 8.408 12.567 1.00 96.94 92 ALA A O 1
ATOM 711 N N . PHE A 1 93 ? -9.784 10.388 13.053 1.00 96.69 93 PHE A N 1
ATOM 712 C CA . PHE A 1 93 ? -8.591 10.197 12.237 1.00 96.69 93 PHE A CA 1
ATOM 713 C C . PHE A 1 93 ? -7.547 9.409 13.049 1.00 96.69 93 PHE A C 1
ATOM 715 O O . PHE A 1 93 ? -7.315 9.791 14.199 1.00 96.69 93 PHE A O 1
ATOM 722 N N . PRO A 1 94 ? -6.899 8.372 12.484 1.00 96.81 94 PRO A N 1
ATOM 723 C CA . PRO A 1 94 ? -6.038 7.489 13.263 1.00 96.81 94 PRO A CA 1
ATOM 724 C C . PRO A 1 94 ? -4.797 8.214 13.799 1.00 96.81 94 PRO A C 1
ATOM 726 O O . PRO A 1 94 ? -4.066 8.899 13.074 1.00 96.81 94 PRO A O 1
ATOM 729 N N . SER A 1 95 ? -4.554 8.061 15.096 1.00 96.62 95 SER A N 1
ATOM 730 C CA . SER A 1 95 ? -3.614 8.856 15.885 1.00 96.62 95 SER A CA 1
ATOM 731 C C . SER A 1 95 ? -2.148 8.714 15.456 1.00 96.62 95 SER A C 1
ATOM 733 O O . SER A 1 95 ? -1.375 9.675 15.591 1.00 96.62 95 SER A O 1
ATOM 735 N N . LYS A 1 96 ? -1.763 7.560 14.896 1.00 96.25 96 LYS A N 1
ATOM 736 C CA . LYS A 1 96 ? -0.396 7.257 14.431 1.00 96.25 96 LYS A CA 1
ATOM 737 C C . LYS A 1 96 ? -0.081 7.761 13.019 1.00 96.25 96 LYS A C 1
ATOM 739 O O . LYS A 1 96 ? 1.057 7.630 12.568 1.00 96.25 96 LYS A O 1
ATOM 744 N N . TRP A 1 97 ? -1.048 8.359 12.321 1.00 95.19 97 TRP A N 1
ATOM 745 C CA . TRP A 1 97 ? -0.933 8.692 10.897 1.00 95.19 97 TRP A CA 1
ATOM 746 C C . TRP A 1 97 ? -0.960 10.195 10.637 1.00 95.19 97 TRP A C 1
ATOM 748 O O . TRP A 1 97 ? -1.306 11.002 11.495 1.00 95.19 97 TRP A O 1
ATOM 758 N N . GLN A 1 98 ? -0.583 10.591 9.428 1.00 92.94 98 GLN A N 1
ATOM 759 C CA . GLN A 1 98 ? -0.642 11.965 8.937 1.00 92.94 98 GLN A CA 1
ATOM 760 C C . GLN A 1 98 ? -0.955 11.996 7.435 1.00 92.94 98 GLN A C 1
ATOM 762 O O . GLN A 1 98 ? -0.844 10.982 6.746 1.00 92.94 98 GLN A O 1
ATOM 767 N N . ARG A 1 99 ? -1.369 13.169 6.941 1.00 89.69 99 ARG A N 1
ATOM 768 C CA . ARG A 1 99 ? -1.724 13.435 5.536 1.00 89.69 99 ARG A CA 1
ATOM 769 C C . ARG A 1 99 ? -1.331 14.854 5.133 1.00 89.69 99 ARG A C 1
ATOM 771 O O . ARG A 1 99 ? -1.325 15.742 5.985 1.00 89.69 99 ARG A O 1
ATOM 778 N N . GLU A 1 100 ? -1.087 15.084 3.844 1.00 76.62 100 GLU A N 1
ATOM 779 C CA . GLU A 1 100 ? -0.831 16.427 3.294 1.00 76.62 100 GLU A CA 1
ATOM 780 C C . GLU A 1 100 ? -2.021 16.945 2.482 1.00 76.62 100 GLU A C 1
ATOM 782 O O . GLU A 1 100 ? -2.365 18.121 2.589 1.00 76.62 100 GLU A O 1
ATOM 787 N N . ASN A 1 101 ? -2.629 16.103 1.636 1.00 64.94 101 ASN A N 1
ATOM 788 C CA . ASN A 1 101 ? -3.314 16.610 0.445 1.00 64.94 101 ASN A CA 1
ATOM 789 C C . ASN A 1 101 ? -4.838 16.439 0.399 1.00 64.94 101 ASN A C 1
ATOM 791 O O . ASN A 1 101 ? -5.423 17.014 -0.516 1.00 64.94 101 ASN A O 1
ATOM 795 N N . ALA A 1 102 ? -5.451 15.733 1.364 1.00 72.44 102 ALA A N 1
ATOM 796 C CA . ALA A 1 102 ? -6.898 15.549 1.629 1.00 72.44 102 ALA A CA 1
ATOM 797 C C . ALA A 1 102 ? -7.267 14.058 1.811 1.00 72.44 102 ALA A C 1
ATOM 799 O O . ALA A 1 102 ? -6.399 13.205 1.998 1.00 72.44 102 ALA A O 1
ATOM 800 N N . GLY A 1 103 ? -8.568 13.763 1.823 1.00 77.31 103 GLY A N 1
ATOM 801 C CA . GLY A 1 103 ? -9.145 12.436 2.012 1.00 77.31 103 GLY A CA 1
ATOM 802 C C . GLY A 1 103 ? -10.015 12.357 3.266 1.00 77.31 103 GLY A C 1
ATOM 803 O O . GLY A 1 103 ? -9.656 12.882 4.324 1.00 77.31 103 GLY A O 1
ATOM 804 N N . GLY A 1 104 ? -11.154 11.677 3.145 1.00 90.56 104 GLY A N 1
ATOM 805 C CA . GLY A 1 104 ? -12.054 11.352 4.252 1.00 90.56 104 GLY A CA 1
ATOM 806 C C . GLY A 1 104 ? -11.538 10.160 5.050 1.00 90.56 104 GLY A C 1
ATOM 807 O O . GLY A 1 104 ? -12.153 9.101 5.015 1.00 90.56 104 GLY A O 1
ATOM 808 N N . TRP A 1 105 ? -10.370 10.316 5.679 1.00 95.06 105 TRP A N 1
ATOM 809 C CA . TRP A 1 105 ? -9.732 9.263 6.470 1.00 95.06 105 TRP A CA 1
ATOM 810 C C . TRP A 1 105 ? -10.335 9.191 7.867 1.00 95.06 105 TRP A C 1
ATOM 812 O O . TRP A 1 105 ? -10.158 10.133 8.647 1.00 95.06 105 TRP A O 1
ATOM 822 N N . THR A 1 106 ? -11.017 8.092 8.170 1.00 97.12 106 THR A N 1
ATOM 823 C CA . THR A 1 106 ? -11.679 7.865 9.459 1.00 97.12 106 THR A CA 1
ATOM 824 C C . THR A 1 106 ? -11.680 6.392 9.827 1.00 97.12 106 THR A C 1
ATOM 826 O O . THR A 1 106 ? -11.744 5.535 8.949 1.00 97.12 106 THR A O 1
ATOM 829 N N . ILE A 1 107 ? -11.686 6.102 11.122 1.00 98.62 107 ILE A N 1
ATOM 830 C CA . ILE A 1 107 ? -11.936 4.754 11.625 1.00 98.62 107 ILE A CA 1
ATOM 831 C C . ILE A 1 107 ? -13.423 4.427 11.524 1.00 98.62 107 ILE A C 1
ATOM 833 O O . ILE A 1 107 ? -14.271 5.225 11.924 1.00 98.62 107 ILE A O 1
ATOM 837 N N . VAL A 1 108 ? -13.746 3.254 10.991 1.00 98.56 108 VAL A N 1
ATOM 838 C CA . VAL A 1 108 ? -15.116 2.747 10.856 1.00 98.56 108 VAL A CA 1
ATOM 839 C C . VAL A 1 108 ? -15.211 1.338 11.428 1.00 98.56 108 VAL A C 1
ATOM 841 O O . VAL A 1 108 ? -14.211 0.632 11.511 1.00 98.56 108 VAL A O 1
ATOM 844 N N . GLU A 1 109 ? -16.416 0.930 11.813 1.00 98.12 109 GLU A N 1
ATOM 845 C CA . GLU A 1 109 ? -16.687 -0.452 12.213 1.00 98.12 109 GLU A CA 1
ATOM 846 C C . GLU A 1 109 ? -17.012 -1.298 10.971 1.00 98.12 109 GLU A C 1
ATOM 848 O O . GLU A 1 109 ? -17.827 -0.904 10.128 1.00 98.12 109 GLU A O 1
ATOM 853 N N . GLU A 1 110 ? -16.397 -2.472 10.863 1.00 97.00 110 GLU A N 1
ATOM 854 C CA . GLU A 1 110 ? -16.775 -3.515 9.914 1.00 97.00 110 GLU A CA 1
ATOM 855 C C . GLU A 1 110 ? -16.710 -4.883 10.598 1.00 97.00 110 GLU A C 1
ATOM 857 O O . GLU A 1 110 ? -15.667 -5.280 11.103 1.00 97.00 110 GLU A O 1
ATOM 862 N N . ASP A 1 111 ? -17.834 -5.605 10.611 1.00 93.88 111 ASP A N 1
ATOM 863 C CA . ASP A 1 111 ? -17.935 -6.974 11.136 1.00 93.88 111 ASP A CA 1
ATOM 864 C C . ASP A 1 111 ? -17.391 -7.157 12.571 1.00 93.88 111 ASP A C 1
ATOM 866 O O . ASP A 1 111 ? -16.933 -8.234 12.947 1.00 93.88 111 ASP A O 1
ATOM 870 N N . GLY A 1 112 ? -17.493 -6.108 13.395 1.00 94.94 112 GLY A N 1
ATOM 871 C CA . GLY A 1 112 ? -17.026 -6.100 14.784 1.00 94.94 112 GLY A CA 1
ATOM 872 C C . GLY A 1 112 ? -15.563 -5.691 14.981 1.00 94.94 112 GLY A C 1
ATOM 873 O O . GLY A 1 112 ? -15.133 -5.641 16.130 1.00 94.94 112 GLY A O 1
ATOM 874 N N . ASN A 1 113 ? -14.844 -5.359 13.906 1.00 97.12 113 ASN A N 1
ATOM 875 C CA . ASN A 1 113 ? -13.484 -4.816 13.936 1.00 97.12 113 ASN A CA 1
ATOM 876 C C . ASN A 1 113 ? -13.478 -3.329 13.569 1.00 97.12 113 ASN A C 1
ATOM 878 O O . ASN A 1 113 ? -14.393 -2.830 12.898 1.00 97.12 113 ASN A O 1
ATOM 882 N N . LYS A 1 114 ? -12.427 -2.619 13.974 1.00 98.69 114 LYS A N 1
ATOM 883 C CA . LYS A 1 114 ? -12.169 -1.243 13.551 1.00 98.69 114 LYS A CA 1
ATOM 884 C C . LYS A 1 114 ? -11.210 -1.248 12.376 1.00 98.69 114 LYS A C 1
ATOM 886 O O . LYS A 1 114 ? -10.132 -1.809 12.442 1.00 98.69 114 LYS A O 1
ATOM 891 N N . VAL A 1 115 ? -11.585 -0.563 11.303 1.00 98.69 115 VAL A N 1
ATOM 892 C CA . VAL A 1 115 ? -10.753 -0.459 10.101 1.00 98.69 115 VAL A CA 1
ATOM 893 C C . VAL A 1 115 ? -10.605 0.992 9.680 1.00 98.69 115 VAL A C 1
ATOM 895 O O . VAL A 1 115 ? -11.487 1.826 9.904 1.00 98.69 115 VAL A O 1
ATOM 898 N N . LEU A 1 116 ? -9.491 1.308 9.031 1.00 98.56 116 LEU A N 1
ATOM 899 C CA . LEU A 1 116 ? -9.263 2.625 8.459 1.00 98.56 116 LEU A CA 1
ATOM 900 C C . LEU A 1 116 ? -9.958 2.732 7.102 1.00 98.56 116 LEU A C 1
ATOM 902 O O . LEU A 1 116 ? -9.625 2.000 6.174 1.00 98.56 116 LEU A O 1
ATOM 906 N N . GLU A 1 117 ? -10.861 3.694 6.943 1.00 97.56 117 GLU A N 1
ATOM 907 C CA . GLU A 1 117 ? -11.517 3.993 5.672 1.00 97.56 117 GLU A CA 1
ATOM 908 C C . GLU A 1 117 ? -10.995 5.296 5.066 1.00 97.56 117 GLU A C 1
ATOM 910 O O . GLU A 1 117 ? -10.842 6.299 5.761 1.00 97.56 117 GLU A O 1
ATOM 915 N N . GLN A 1 118 ? -10.791 5.299 3.749 1.00 94.69 118 GLN A N 1
ATOM 916 C CA . GLN A 1 118 ? -10.813 6.512 2.938 1.00 94.69 118 GLN A CA 1
ATOM 917 C C . GLN A 1 118 ? -12.184 6.592 2.259 1.00 94.69 118 GLN A C 1
ATOM 919 O O . GLN A 1 118 ? -12.527 5.707 1.474 1.00 94.69 118 GLN A O 1
ATOM 924 N N . SER A 1 119 ? -12.963 7.635 2.563 1.00 91.44 119 SER A N 1
ATOM 925 C CA . SER A 1 119 ? -14.345 7.794 2.075 1.00 91.44 119 SER A CA 1
ATOM 926 C C . SER A 1 119 ? -14.527 8.859 0.989 1.00 91.44 119 SER A C 1
ATOM 928 O O . SER A 1 119 ? -15.580 8.935 0.353 1.00 91.44 119 SER A O 1
ATOM 930 N N . ASP A 1 120 ? -13.510 9.686 0.738 1.00 82.94 120 ASP A N 1
ATOM 931 C CA . ASP A 1 120 ? -13.616 10.792 -0.215 1.00 82.94 120 ASP A CA 1
ATOM 932 C C . ASP A 1 120 ? -13.191 10.360 -1.623 1.00 82.94 120 ASP A C 1
ATOM 934 O O . ASP A 1 120 ? -12.039 10.509 -2.041 1.00 82.94 120 ASP A O 1
ATOM 938 N N . ALA A 1 121 ? -14.151 9.816 -2.366 1.00 71.75 121 ALA A N 1
ATOM 939 C CA . ALA A 1 121 ? -13.935 9.355 -3.731 1.00 71.75 121 ALA A CA 1
ATOM 940 C C . ALA A 1 121 ? -14.078 10.466 -4.792 1.00 71.75 121 ALA A C 1
ATOM 942 O O . ALA A 1 121 ? -13.997 10.167 -5.982 1.00 71.75 121 ALA A O 1
ATOM 943 N N . GLY A 1 122 ? -14.348 11.721 -4.404 1.00 64.31 122 GLY A N 1
ATOM 944 C CA . GLY A 1 122 ? -14.652 12.836 -5.317 1.00 64.31 122 GLY A CA 1
ATOM 945 C C . GLY A 1 122 ? -13.498 13.810 -5.567 1.00 64.31 122 GLY A C 1
ATOM 946 O O . GLY A 1 122 ? -13.657 14.765 -6.331 1.00 64.31 122 GLY A O 1
ATOM 947 N N . LEU A 1 123 ? -12.349 13.602 -4.927 1.00 64.50 123 LEU A N 1
ATOM 948 C CA . LEU A 1 123 ? -11.211 14.505 -5.046 1.00 64.50 123 LEU A CA 1
ATOM 949 C C . LEU A 1 123 ? -10.595 14.435 -6.444 1.00 64.50 123 LEU A C 1
ATOM 951 O O . LEU A 1 123 ? -10.268 13.373 -6.964 1.00 64.50 123 LEU A O 1
ATOM 955 N N . THR A 1 124 ? -10.325 15.602 -7.026 1.00 60.72 124 THR A N 1
ATOM 956 C CA . THR A 1 124 ? -9.525 15.723 -8.256 1.00 60.72 124 THR A CA 1
ATOM 957 C C . THR A 1 124 ? -8.055 15.332 -8.043 1.00 60.72 124 THR A C 1
ATOM 959 O O . THR A 1 124 ? -7.292 15.259 -9.008 1.00 60.72 124 THR A O 1
ATOM 962 N N . GLY A 1 125 ? -7.660 15.053 -6.796 1.00 65.31 125 GLY A N 1
ATOM 963 C CA . GLY A 1 125 ? -6.318 14.679 -6.372 1.00 65.31 125 GLY A CA 1
ATOM 964 C C . GLY A 1 125 ? -6.265 13.350 -5.617 1.00 65.31 125 GLY A C 1
ATOM 965 O O . GLY A 1 125 ? -7.275 12.750 -5.263 1.00 65.31 125 GLY A O 1
ATOM 966 N N . MET A 1 126 ? -5.043 12.882 -5.390 1.00 74.50 126 MET A N 1
ATOM 967 C CA . MET A 1 126 ? -4.766 11.671 -4.624 1.00 74.50 126 MET A CA 1
ATOM 968 C C . MET A 1 126 ? -4.913 11.933 -3.120 1.00 74.50 126 MET A C 1
ATOM 970 O O . MET A 1 126 ? -4.440 12.964 -2.641 1.00 74.50 126 MET A O 1
ATOM 974 N N . SER A 1 127 ? -5.525 11.000 -2.387 1.00 85.50 127 SER A N 1
ATOM 975 C CA . SER A 1 127 ? -5.594 11.055 -0.920 1.00 85.50 127 SER A CA 1
ATOM 976 C C . SER A 1 127 ? -4.400 10.313 -0.350 1.00 85.50 127 SER A C 1
ATOM 978 O O . SER A 1 127 ? -4.361 9.094 -0.442 1.00 85.50 127 SER A O 1
ATOM 980 N N . ASP A 1 128 ? -3.413 11.024 0.179 1.00 88.12 128 ASP A N 1
ATOM 981 C CA . ASP A 1 128 ? -2.214 10.425 0.753 1.00 88.12 128 ASP A CA 1
ATOM 982 C C . ASP A 1 128 ? -2.341 10.235 2.266 1.00 88.12 128 ASP A C 1
ATOM 984 O O . ASP A 1 128 ? -2.872 11.085 2.981 1.00 88.12 128 ASP A O 1
ATOM 988 N N . LEU A 1 129 ? -1.845 9.101 2.752 1.00 92.38 129 LEU A N 1
ATOM 989 C CA . LEU A 1 129 ? -1.754 8.799 4.171 1.00 92.38 129 LEU A CA 1
ATOM 990 C C . LEU A 1 129 ? -0.482 8.003 4.449 1.00 92.38 129 LEU A C 1
ATOM 992 O O . LEU A 1 129 ? -0.171 7.046 3.735 1.00 92.38 129 LEU A O 1
ATOM 996 N N . TRP A 1 130 ? 0.251 8.396 5.486 1.00 92.50 130 TRP A N 1
ATOM 997 C CA . TRP A 1 130 ? 1.448 7.687 5.929 1.00 92.50 130 TRP A CA 1
ATOM 998 C C . TRP A 1 130 ? 1.636 7.787 7.446 1.00 92.50 130 TRP A C 1
ATOM 1000 O O . TRP A 1 130 ? 1.092 8.705 8.072 1.00 92.50 130 TRP A O 1
ATOM 1010 N N . PRO A 1 131 ? 2.390 6.855 8.053 1.00 92.81 131 PRO A N 1
ATOM 1011 C CA . PRO A 1 131 ? 2.726 6.919 9.470 1.00 92.81 131 PRO A CA 1
ATOM 1012 C C . PRO A 1 131 ? 3.439 8.224 9.846 1.00 92.81 131 PRO A C 1
ATOM 1014 O O . PRO A 1 131 ? 4.214 8.786 9.062 1.00 92.81 131 PRO A O 1
ATOM 1017 N N . LYS A 1 132 ? 3.213 8.725 11.062 1.00 91.88 132 LYS A N 1
ATOM 1018 C CA . LYS A 1 132 ? 4.038 9.819 11.588 1.00 91.88 132 LYS A CA 1
ATOM 1019 C C . LYS A 1 132 ? 5.451 9.317 11.885 1.00 91.88 132 LYS A C 1
ATOM 1021 O O . LYS A 1 132 ? 5.644 8.155 12.234 1.00 91.88 132 LYS A O 1
ATOM 1026 N N . ALA A 1 133 ? 6.433 10.206 11.756 1.00 87.31 133 ALA A N 1
ATOM 1027 C CA . ALA A 1 133 ? 7.847 9.852 11.871 1.00 87.31 133 ALA A CA 1
ATOM 1028 C C . ALA A 1 133 ? 8.215 9.313 13.265 1.00 87.31 133 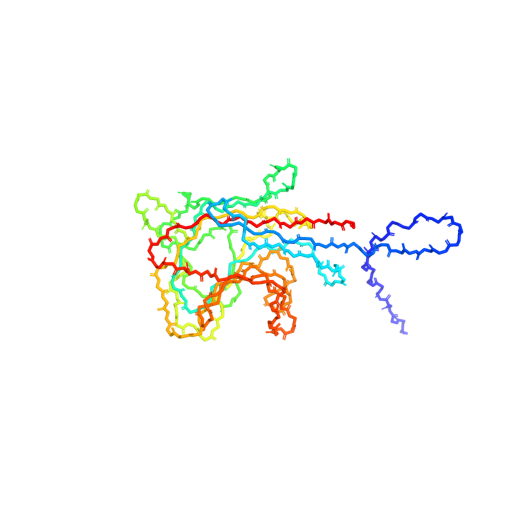ALA A C 1
ATOM 1030 O O . ALA A 1 133 ? 9.105 8.484 13.387 1.00 87.31 133 ALA A O 1
ATOM 1031 N N . GLU A 1 134 ? 7.515 9.733 14.320 1.00 87.50 134 GLU A N 1
ATOM 1032 C CA . GLU A 1 134 ? 7.715 9.209 15.674 1.00 87.50 134 GLU A CA 1
ATOM 1033 C C . GLU A 1 134 ? 7.269 7.747 15.852 1.00 87.50 134 GLU A C 1
ATOM 1035 O O . GLU A 1 134 ? 7.670 7.111 16.825 1.00 87.50 134 GLU A O 1
ATOM 1040 N N . TYR A 1 135 ? 6.467 7.214 14.924 1.00 82.12 135 TYR A N 1
ATOM 1041 C CA . TYR A 1 135 ? 5.997 5.827 14.934 1.00 82.12 135 TYR A CA 1
ATOM 1042 C C . TYR A 1 135 ? 6.672 4.957 13.871 1.00 82.12 135 TYR A C 1
ATOM 1044 O O . TYR A 1 135 ? 6.455 3.749 13.875 1.00 82.12 135 TYR A O 1
ATOM 1052 N N . PHE A 1 136 ? 7.464 5.541 12.966 1.00 83.88 136 PHE A N 1
ATOM 1053 C CA . PHE A 1 136 ? 8.035 4.839 11.821 1.00 83.88 136 PHE A CA 1
ATOM 1054 C C . PHE A 1 136 ? 9.553 4.992 11.769 1.00 83.88 136 PHE A C 1
ATOM 1056 O O . PHE A 1 136 ? 10.081 6.095 11.640 1.00 83.88 136 PHE A O 1
ATOM 1063 N N . ALA A 1 137 ? 10.252 3.862 11.834 1.00 78.56 137 ALA A N 1
ATOM 1064 C CA . ALA A 1 137 ? 11.690 3.813 11.619 1.00 78.56 137 ALA A CA 1
ATOM 1065 C C . ALA A 1 137 ? 12.002 3.614 10.127 1.00 78.56 137 ALA A C 1
ATOM 1067 O O . ALA A 1 137 ? 11.743 2.544 9.569 1.00 78.56 137 ALA A O 1
ATOM 1068 N N . ASP A 1 138 ? 12.581 4.637 9.491 1.00 75.31 138 ASP A N 1
ATOM 1069 C CA . ASP A 1 138 ? 12.995 4.576 8.086 1.00 75.31 138 ASP A CA 1
ATOM 1070 C C . ASP A 1 138 ? 13.964 3.409 7.839 1.00 75.31 138 ASP A C 1
ATOM 1072 O O . ASP A 1 138 ? 14.953 3.231 8.553 1.00 75.31 138 ASP A O 1
ATOM 1076 N N . SER A 1 139 ? 13.708 2.633 6.782 1.00 82.69 139 SER A N 1
ATOM 1077 C CA . SER A 1 139 ? 14.575 1.529 6.366 1.00 82.69 139 SER A CA 1
ATOM 1078 C C . SER A 1 139 ? 14.708 1.433 4.848 1.00 82.69 139 SER A C 1
ATOM 1080 O O . SER A 1 139 ? 13.729 1.542 4.104 1.00 82.69 139 SER A O 1
ATOM 1082 N N . ALA A 1 140 ? 15.932 1.171 4.381 1.00 83.81 140 ALA A N 1
ATOM 1083 C CA . ALA A 1 140 ? 16.212 0.867 2.976 1.00 83.81 140 ALA A CA 1
ATOM 1084 C C . ALA A 1 140 ? 15.667 -0.508 2.554 1.00 83.81 140 ALA A C 1
ATOM 1086 O O . ALA A 1 140 ? 15.459 -0.745 1.365 1.00 83.81 140 ALA A O 1
ATOM 1087 N N . GLU A 1 141 ? 15.427 -1.388 3.530 1.00 89.94 141 GLU A N 1
ATOM 1088 C CA . GLU A 1 141 ? 14.955 -2.757 3.339 1.00 89.94 141 GLU A CA 1
ATOM 1089 C C . GLU A 1 141 ? 13.844 -3.079 4.331 1.00 89.94 141 GLU A C 1
ATOM 1091 O O . GLU A 1 141 ? 14.012 -2.940 5.546 1.00 89.94 141 GLU A O 1
ATOM 1096 N N . HIS A 1 142 ? 12.695 -3.503 3.833 1.00 94.00 142 HIS A N 1
ATOM 1097 C CA . HIS A 1 142 ? 11.544 -3.764 4.682 1.00 94.00 142 HIS A CA 1
ATOM 1098 C C . HIS A 1 142 ? 10.528 -4.661 3.986 1.00 94.00 142 HIS A C 1
ATOM 1100 O O . HIS A 1 142 ? 10.522 -4.809 2.765 1.00 94.00 142 HIS A O 1
ATOM 1106 N N . VAL A 1 143 ? 9.640 -5.231 4.789 1.00 96.88 143 VAL A N 1
ATOM 1107 C CA . VAL A 1 143 ? 8.418 -5.893 4.347 1.00 96.88 143 VAL A CA 1
ATOM 1108 C C . VAL A 1 143 ? 7.243 -5.043 4.808 1.00 96.88 143 VAL A C 1
ATOM 1110 O O . VAL A 1 143 ? 7.143 -4.735 5.993 1.00 96.88 143 VAL A O 1
ATOM 1113 N N . PHE A 1 144 ? 6.379 -4.660 3.874 1.00 97.38 144 PHE A N 1
ATOM 1114 C CA . PHE A 1 144 ? 5.137 -3.936 4.111 1.00 97.38 144 PHE A CA 1
ATOM 1115 C C . PHE A 1 144 ? 3.949 -4.869 3.882 1.00 97.38 144 PHE A C 1
ATOM 1117 O O . PHE A 1 144 ? 3.744 -5.351 2.768 1.00 97.38 144 PHE A O 1
ATOM 1124 N N . GLU A 1 145 ? 3.189 -5.131 4.936 1.00 98.50 145 GLU A N 1
ATOM 1125 C CA . GLU A 1 145 ? 2.040 -6.033 4.956 1.00 98.50 145 GLU A CA 1
ATOM 1126 C C . GLU A 1 145 ? 0.802 -5.253 5.402 1.00 98.50 145 GLU A C 1
ATOM 1128 O O . GLU A 1 145 ? 0.891 -4.388 6.274 1.00 98.50 145 GLU A O 1
ATOM 1133 N N . PHE A 1 146 ? -0.336 -5.509 4.767 1.00 98.75 146 PHE A N 1
ATOM 113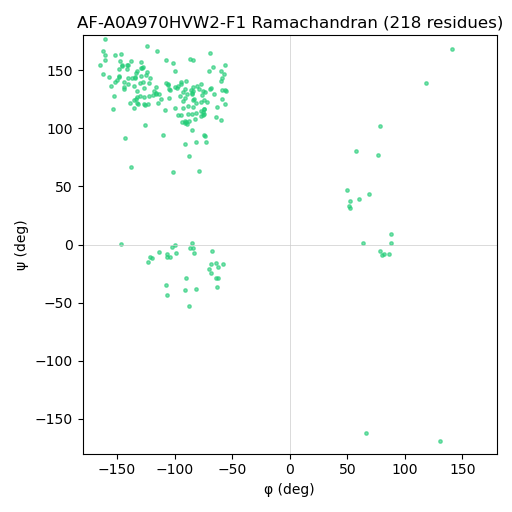4 C CA . PHE A 1 146 ? -1.616 -4.907 5.137 1.00 98.75 146 PHE A CA 1
ATOM 1135 C C . PHE A 1 146 ? -2.767 -5.668 4.487 1.00 98.75 146 PHE A C 1
ATOM 1137 O O . PHE A 1 146 ? -2.625 -6.250 3.405 1.00 98.75 146 PHE A O 1
ATOM 1144 N N . ARG A 1 147 ? -3.941 -5.594 5.106 1.00 98.62 147 ARG A N 1
ATOM 1145 C CA . ARG A 1 147 ? -5.195 -5.974 4.467 1.00 98.62 147 ARG A CA 1
ATOM 1146 C C . ARG A 1 147 ? -5.799 -4.775 3.765 1.00 98.62 147 ARG A C 1
ATOM 1148 O O . ARG A 1 147 ? -5.748 -3.642 4.242 1.00 98.62 147 ARG A O 1
ATOM 1155 N N . TYR A 1 148 ? -6.359 -5.031 2.593 1.00 98.31 148 TYR A N 1
ATOM 1156 C CA . TYR A 1 148 ? -6.933 -4.011 1.734 1.00 98.31 148 TYR A CA 1
ATOM 1157 C C . TYR A 1 148 ? -8.278 -4.459 1.184 1.00 98.31 148 TYR A C 1
ATOM 1159 O O . TYR A 1 148 ? -8.422 -5.583 0.700 1.00 98.31 148 TYR A O 1
ATOM 1167 N N . LYS A 1 149 ? -9.248 -3.549 1.190 1.00 97.81 149 LYS A N 1
ATOM 1168 C CA . LYS A 1 149 ? -10.552 -3.753 0.570 1.00 97.81 149 LYS A CA 1
ATOM 1169 C C . LYS A 1 149 ? -10.935 -2.542 -0.253 1.00 97.81 149 LYS A C 1
ATOM 1171 O O . LYS A 1 149 ? -11.013 -1.418 0.239 1.00 97.81 149 LYS A O 1
ATOM 1176 N N . LEU A 1 150 ? -11.246 -2.792 -1.516 1.00 95.69 150 LEU A N 1
ATOM 1177 C CA . LEU A 1 150 ? -11.959 -1.831 -2.338 1.00 95.69 150 LEU A CA 1
ATOM 1178 C C . LEU A 1 150 ? -13.440 -1.871 -1.951 1.00 95.69 150 LEU A C 1
ATOM 1180 O O . LEU A 1 150 ? -14.070 -2.918 -2.060 1.00 95.69 150 LEU A O 1
ATOM 1184 N N . VAL A 1 151 ? -14.022 -0.747 -1.544 1.00 95.25 151 VAL A N 1
ATOM 1185 C CA . VAL A 1 151 ? -15.470 -0.652 -1.299 1.00 95.25 151 VAL A CA 1
ATOM 1186 C C . VAL A 1 151 ? -16.186 -0.283 -2.592 1.00 95.25 151 VAL A C 1
ATOM 1188 O O . VAL A 1 151 ? -17.123 -0.959 -3.010 1.00 95.25 151 VAL A O 1
ATOM 1191 N N . SER A 1 152 ? -15.745 0.789 -3.248 1.00 91.81 152 SER A N 1
ATOM 1192 C CA . SER A 1 152 ? -16.311 1.222 -4.524 1.00 91.81 152 SER A CA 1
ATOM 1193 C C . SER A 1 152 ? -15.359 2.135 -5.287 1.00 91.81 152 SER A C 1
ATOM 1195 O O . SER A 1 152 ? -14.472 2.766 -4.714 1.00 91.81 152 SER A O 1
ATOM 1197 N N . TRP A 1 153 ? -15.568 2.226 -6.597 1.00 89.12 153 TRP A N 1
ATOM 1198 C CA . TRP A 1 153 ? -14.900 3.201 -7.451 1.00 89.12 153 TRP A CA 1
ATOM 1199 C C . TRP A 1 153 ? -15.810 4.388 -7.739 1.00 89.12 153 TRP A C 1
ATOM 1201 O O . TRP A 1 153 ? -17.017 4.218 -7.908 1.00 89.12 153 TRP A O 1
ATOM 1211 N N . ASN A 1 154 ? -15.214 5.563 -7.921 1.00 84.00 154 ASN A N 1
ATOM 1212 C CA . ASN A 1 154 ? -15.889 6.722 -8.490 1.00 84.00 154 ASN A CA 1
ATOM 1213 C C . ASN A 1 154 ? -15.232 7.116 -9.821 1.00 84.00 154 ASN A C 1
ATOM 1215 O O . ASN A 1 154 ? -14.021 7.245 -9.907 1.00 84.00 154 ASN A O 1
ATOM 1219 N N . GLY A 1 155 ? -15.989 7.294 -10.898 1.00 78.50 155 GLY A N 1
ATOM 1220 C CA . GLY A 1 155 ? -15.409 7.595 -12.214 1.00 78.50 155 GLY A CA 1
ATOM 1221 C C . GLY A 1 155 ? -14.573 6.452 -12.820 1.00 78.50 155 GLY A C 1
ATOM 1222 O O . GLY A 1 155 ? -14.721 5.290 -12.442 1.00 78.50 155 GLY A O 1
ATOM 1223 N N . ASN A 1 156 ? -13.730 6.796 -13.806 1.00 74.44 156 ASN A N 1
ATOM 1224 C CA . ASN A 1 156 ? -13.067 5.829 -14.703 1.00 74.44 156 ASN A CA 1
ATOM 1225 C C . ASN A 1 156 ? -11.528 5.846 -14.647 1.00 74.44 156 ASN A C 1
ATOM 1227 O O . ASN A 1 156 ? -10.880 4.961 -15.207 1.00 74.44 156 ASN A O 1
ATOM 1231 N N . THR A 1 157 ? -10.925 6.853 -14.011 1.00 77.88 157 THR A N 1
ATOM 1232 C CA . THR A 1 157 ? -9.468 7.002 -13.859 1.00 77.88 157 THR A CA 1
ATOM 1233 C C . THR A 1 157 ? -9.053 6.569 -12.458 1.00 77.88 157 THR A C 1
ATOM 1235 O O . THR A 1 157 ? -8.598 7.378 -11.659 1.00 77.88 157 THR A O 1
ATOM 1238 N N . ASN A 1 158 ? -9.266 5.299 -12.122 1.00 86.62 158 ASN A N 1
ATOM 1239 C CA . ASN A 1 158 ? -9.087 4.806 -10.757 1.00 86.62 158 ASN A CA 1
ATOM 1240 C C . ASN A 1 158 ? -7.732 4.134 -10.562 1.00 86.62 158 ASN A C 1
ATOM 1242 O O . ASN A 1 158 ? -7.313 3.319 -11.392 1.00 86.62 158 ASN A O 1
ATOM 1246 N N . ARG A 1 159 ? -7.060 4.460 -9.455 1.00 89.31 159 ARG A N 1
ATOM 1247 C CA . ARG A 1 159 ? -5.776 3.849 -9.100 1.00 89.31 159 ARG A CA 1
ATOM 1248 C C . ARG A 1 159 ? -5.692 3.579 -7.607 1.00 89.31 159 ARG A C 1
ATOM 1250 O O . ARG A 1 159 ? -6.105 4.416 -6.809 1.00 89.31 159 ARG A O 1
ATOM 1257 N N . MET A 1 160 ? -5.057 2.470 -7.254 1.00 92.38 160 MET A N 1
ATOM 1258 C CA . MET A 1 160 ? -4.468 2.286 -5.928 1.00 92.38 160 MET A CA 1
ATOM 1259 C C . MET A 1 160 ? -2.974 2.408 -6.048 1.00 92.38 160 MET A C 1
ATOM 1261 O O . MET A 1 160 ? -2.406 1.861 -6.985 1.00 92.38 160 MET A O 1
ATOM 1265 N N . ASN A 1 161 ? -2.345 3.104 -5.114 1.00 93.75 161 ASN A N 1
ATOM 1266 C CA . ASN A 1 161 ? -0.903 3.252 -5.100 1.00 93.75 161 ASN A CA 1
ATOM 1267 C C . ASN A 1 161 ? -0.421 2.971 -3.680 1.00 93.75 161 ASN A C 1
ATOM 1269 O O . ASN A 1 161 ? -0.848 3.635 -2.733 1.00 93.75 161 ASN A O 1
ATOM 1273 N N . PHE A 1 162 ? 0.455 1.983 -3.560 1.00 95.56 162 PHE A N 1
ATOM 1274 C CA . PHE A 1 162 ? 1.148 1.622 -2.334 1.00 95.56 162 PHE A CA 1
ATOM 1275 C C . PHE A 1 162 ? 2.604 2.011 -2.529 1.00 95.56 162 PHE A C 1
ATOM 1277 O O . PHE A 1 162 ? 3.369 1.294 -3.177 1.00 95.56 162 PHE A O 1
ATOM 1284 N N . ILE A 1 163 ? 2.959 3.208 -2.071 1.00 93.50 163 ILE A N 1
ATOM 1285 C CA . ILE A 1 163 ? 4.338 3.681 -2.169 1.00 93.50 163 ILE A CA 1
ATOM 1286 C C . ILE A 1 163 ? 5.148 2.914 -1.135 1.00 93.50 163 ILE A C 1
ATOM 1288 O O . ILE A 1 163 ? 4.721 2.811 0.009 1.00 93.50 163 ILE A O 1
ATOM 1292 N N . VAL A 1 164 ? 6.287 2.373 -1.560 1.00 92.25 164 VAL A N 1
ATOM 1293 C CA . VAL A 1 164 ? 7.182 1.575 -0.704 1.00 92.25 164 VAL A CA 1
ATOM 1294 C C . VAL A 1 164 ? 8.594 2.141 -0.650 1.00 92.25 164 VAL A C 1
ATOM 1296 O O . VAL A 1 164 ? 9.393 1.783 0.207 1.00 92.25 164 VAL A O 1
ATOM 1299 N N . ARG A 1 165 ? 8.932 3.050 -1.567 1.00 87.69 165 ARG A N 1
ATOM 1300 C CA . ARG A 1 165 ? 10.240 3.701 -1.606 1.00 87.69 165 ARG A CA 1
ATOM 1301 C C . ARG A 1 165 ? 10.135 5.044 -2.308 1.00 87.69 165 ARG A C 1
ATOM 1303 O O . ARG A 1 165 ? 9.524 5.114 -3.367 1.00 87.69 165 ARG A O 1
ATOM 1310 N N . GLY A 1 166 ? 10.754 6.095 -1.781 1.00 80.88 166 GLY A N 1
ATOM 1311 C CA . GLY A 1 166 ? 10.785 7.405 -2.435 1.00 80.88 166 GLY A CA 1
ATOM 1312 C C . GLY A 1 166 ? 10.635 8.576 -1.477 1.00 80.88 166 GLY A C 1
ATOM 1313 O O . GLY A 1 166 ? 10.256 8.419 -0.320 1.00 80.88 166 GLY A O 1
ATOM 1314 N N . ASP A 1 167 ? 10.898 9.771 -1.994 1.00 75.12 167 ASP A N 1
ATOM 1315 C CA . ASP A 1 167 ? 10.945 10.986 -1.179 1.00 75.12 167 ASP A CA 1
ATOM 1316 C C . ASP A 1 167 ? 9.541 11.551 -0.917 1.00 75.12 167 ASP A C 1
ATOM 1318 O O . ASP A 1 167 ? 9.250 12.075 0.165 1.00 75.12 167 ASP A O 1
ATOM 1322 N N . ASN A 1 168 ? 8.679 11.480 -1.942 1.00 79.38 168 ASN A N 1
ATOM 1323 C CA . ASN A 1 168 ? 7.329 12.045 -1.956 1.00 79.38 168 ASN A CA 1
ATOM 1324 C C . ASN A 1 168 ? 6.440 11.408 -3.042 1.00 79.38 168 ASN A C 1
ATOM 1326 O O . ASN A 1 168 ? 6.886 10.616 -3.874 1.00 79.38 168 ASN A O 1
ATOM 1330 N N . ARG A 1 169 ? 5.166 11.818 -3.095 1.00 82.25 169 ARG A N 1
ATOM 1331 C CA . ARG A 1 169 ? 4.161 11.319 -4.055 1.00 82.25 169 ARG A CA 1
ATOM 1332 C C . ARG A 1 169 ? 4.499 11.487 -5.544 1.00 82.25 169 ARG A C 1
ATOM 1334 O O . ARG A 1 169 ? 3.848 10.846 -6.367 1.00 82.25 169 ARG A O 1
ATOM 1341 N N . ASN A 1 170 ? 5.467 12.339 -5.893 1.00 86.44 170 ASN A N 1
ATOM 1342 C CA . ASN A 1 170 ? 5.866 12.635 -7.274 1.00 86.44 170 ASN A CA 1
ATOM 1343 C C . ASN A 1 170 ? 7.180 11.961 -7.688 1.00 86.44 170 ASN A C 1
ATOM 1345 O O . ASN A 1 170 ? 7.518 12.005 -8.869 1.00 86.44 170 ASN A O 1
ATOM 1349 N N . ASN A 1 171 ? 7.916 11.379 -6.740 1.00 87.44 171 ASN A N 1
ATOM 1350 C CA . ASN A 1 171 ? 9.202 10.730 -6.973 1.00 87.44 171 ASN A CA 1
ATOM 1351 C C . ASN A 1 171 ? 9.308 9.499 -6.064 1.00 87.44 171 ASN A C 1
ATOM 1353 O O . ASN A 1 171 ? 9.678 9.619 -4.894 1.00 87.44 171 ASN A O 1
ATOM 1357 N N . ASN A 1 172 ? 8.883 8.342 -6.573 1.00 90.00 172 ASN A N 1
ATOM 1358 C CA . ASN A 1 172 ? 8.772 7.112 -5.791 1.00 90.00 172 ASN A CA 1
ATOM 1359 C C . ASN A 1 172 ? 8.684 5.849 -6.655 1.00 90.00 172 ASN A C 1
ATOM 1361 O O . ASN A 1 172 ? 8.412 5.909 -7.852 1.00 90.00 172 ASN A O 1
ATOM 1365 N N . TYR A 1 173 ? 8.869 4.706 -6.007 1.00 92.69 173 TYR A N 1
ATOM 1366 C CA . TYR A 1 173 ? 8.435 3.399 -6.465 1.00 92.69 173 TYR A CA 1
ATOM 1367 C C . TYR A 1 173 ? 7.218 2.945 -5.665 1.00 92.69 173 TYR A C 1
ATOM 1369 O O . TYR A 1 173 ? 7.154 3.088 -4.438 1.00 92.69 173 TYR A O 1
ATOM 1377 N N . MET A 1 174 ? 6.263 2.360 -6.377 1.00 94.62 174 MET A N 1
ATOM 1378 C CA . MET A 1 174 ? 5.004 1.907 -5.809 1.00 94.62 174 MET A CA 1
ATOM 1379 C C . MET A 1 174 ? 4.557 0.587 -6.426 1.00 94.62 174 MET A C 1
ATOM 1381 O O . MET A 1 174 ? 4.850 0.306 -7.590 1.00 94.62 174 MET A O 1
ATOM 1385 N N . VAL A 1 175 ? 3.767 -0.171 -5.674 1.00 97.69 175 VAL A N 1
ATOM 1386 C CA . VAL A 1 175 ? 2.863 -1.168 -6.250 1.00 97.69 175 VAL A CA 1
ATOM 1387 C C . VAL A 1 175 ? 1.551 -0.453 -6.564 1.00 97.69 175 VAL A C 1
ATOM 1389 O O . VAL A 1 175 ? 0.932 0.138 -5.679 1.00 97.69 175 VAL A O 1
ATOM 1392 N N . GLN A 1 176 ? 1.158 -0.437 -7.836 1.00 96.69 176 GLN A N 1
ATOM 1393 C CA . GLN A 1 176 ? -0.009 0.285 -8.333 1.00 96.69 176 GLN A CA 1
ATOM 1394 C C . GLN A 1 176 ? -1.023 -0.682 -8.940 1.00 96.69 176 GLN A C 1
ATOM 1396 O O . GLN A 1 176 ? -0.682 -1.434 -9.849 1.00 96.69 176 GLN A O 1
ATOM 1401 N N . TYR A 1 177 ? -2.284 -0.589 -8.519 1.00 96.19 177 TYR A N 1
ATOM 1402 C CA . TYR A 1 177 ? -3.402 -1.102 -9.309 1.00 96.19 177 TYR A CA 1
ATOM 1403 C C . TYR A 1 177 ? -3.940 -0.002 -10.217 1.00 96.19 177 TYR A C 1
ATOM 1405 O O . TYR A 1 177 ? -4.178 1.121 -9.761 1.00 96.19 177 TYR A O 1
ATOM 1413 N N . ASN A 1 178 ? -4.171 -0.319 -11.487 1.00 93.12 178 ASN A N 1
ATOM 1414 C CA . ASN A 1 178 ? -4.725 0.613 -12.459 1.00 93.12 178 ASN A CA 1
ATOM 1415 C C . ASN A 1 178 ? -5.964 0.013 -13.129 1.00 93.12 178 ASN A C 1
ATOM 1417 O O . ASN A 1 178 ? -5.862 -0.808 -14.041 1.00 93.12 178 ASN A O 1
ATOM 1421 N N . ARG A 1 179 ? -7.146 0.467 -12.698 1.00 91.19 179 ARG A N 1
ATOM 1422 C CA . ARG A 1 179 ? -8.431 -0.079 -13.154 1.00 91.19 179 ARG A CA 1
ATOM 1423 C C . ARG A 1 179 ? -8.656 0.117 -14.650 1.00 91.19 179 ARG A C 1
ATOM 1425 O O . ARG A 1 179 ? -9.221 -0.750 -15.299 1.00 91.19 179 ARG A O 1
ATOM 1432 N N . SER A 1 180 ? -8.215 1.246 -15.209 1.00 89.06 180 SER A N 1
ATOM 1433 C CA . SER A 1 180 ? -8.459 1.576 -16.620 1.00 89.06 180 SER A CA 1
ATOM 1434 C C . SER A 1 180 ? -7.820 0.574 -17.589 1.00 89.06 180 SER A C 1
ATOM 1436 O O . SER A 1 180 ? -8.210 0.527 -18.750 1.00 89.06 180 SER A O 1
ATOM 1438 N N . VAL A 1 181 ? -6.838 -0.203 -17.123 1.00 91.00 181 VAL A N 1
ATOM 1439 C CA . VAL A 1 181 ? -6.161 -1.244 -17.908 1.00 91.00 181 VAL A CA 1
ATOM 1440 C C . VAL A 1 181 ? -6.273 -2.649 -17.299 1.00 91.00 181 VAL A C 1
ATOM 1442 O O . VAL A 1 181 ? -5.899 -3.600 -17.972 1.00 91.00 181 VAL A O 1
ATOM 1445 N N . GLY A 1 182 ? -6.757 -2.792 -16.058 1.00 93.50 182 GLY A N 1
ATOM 1446 C CA . GLY A 1 182 ? -6.906 -4.087 -15.379 1.00 93.50 182 GLY A CA 1
ATOM 1447 C C . GLY A 1 182 ? -5.579 -4.753 -15.005 1.00 93.50 182 GLY A C 1
ATOM 1448 O O . GLY A 1 182 ? -5.394 -5.943 -15.258 1.00 93.50 182 GLY A O 1
ATOM 1449 N N . VAL A 1 183 ? -4.623 -3.984 -14.466 1.00 97.00 183 VAL A N 1
ATOM 1450 C CA . VAL A 1 183 ? -3.302 -4.519 -14.083 1.00 97.00 183 VAL A CA 1
ATOM 1451 C C . VAL A 1 183 ? -2.872 -4.088 -12.688 1.00 97.00 183 VAL A C 1
ATOM 1453 O O . VAL A 1 183 ? -3.166 -2.971 -12.244 1.00 97.00 183 VAL A O 1
ATOM 1456 N N . LEU A 1 184 ? -2.097 -4.960 -12.046 1.00 98.44 184 LEU A N 1
ATOM 1457 C CA . LEU A 1 184 ? -1.224 -4.627 -10.926 1.00 98.44 184 LEU A CA 1
ATOM 1458 C C . LEU A 1 184 ? 0.203 -4.476 -11.466 1.00 98.44 184 LEU A C 1
ATOM 1460 O O . LEU A 1 184 ? 0.647 -5.295 -12.269 1.00 98.44 184 LEU A O 1
ATOM 1464 N N . ALA A 1 185 ? 0.920 -3.437 -11.049 1.00 98.38 185 ALA A N 1
ATOM 1465 C CA . ALA A 1 185 ? 2.245 -3.121 -11.572 1.00 98.38 185 ALA A CA 1
ATOM 1466 C C . ALA A 1 185 ? 3.198 -2.617 -10.488 1.00 98.38 185 ALA A C 1
ATOM 1468 O O . ALA A 1 185 ? 2.775 -1.942 -9.551 1.00 98.38 185 ALA A O 1
ATOM 1469 N N . ILE A 1 186 ? 4.498 -2.864 -10.663 1.00 97.94 186 ILE A N 1
ATOM 1470 C CA . ILE A 1 186 ? 5.526 -2.036 -10.023 1.00 97.94 186 ILE A CA 1
ATOM 1471 C C . ILE A 1 186 ? 5.725 -0.824 -10.926 1.00 97.94 186 ILE A C 1
ATOM 1473 O O . ILE A 1 186 ? 6.114 -0.958 -12.088 1.00 97.94 186 ILE A O 1
ATOM 1477 N N . THR A 1 187 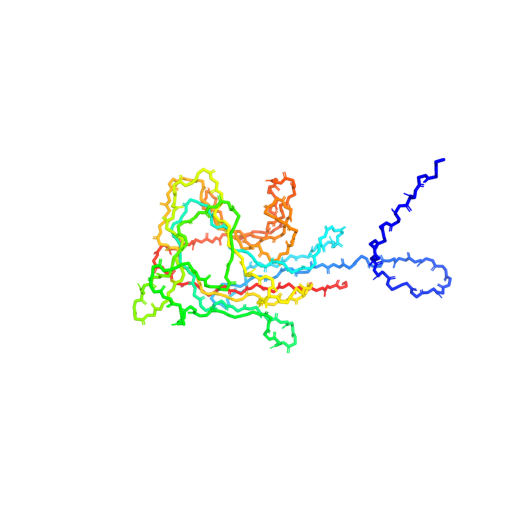? 5.455 0.360 -10.390 1.00 95.81 187 THR A N 1
ATOM 1478 C CA . THR A 1 187 ? 5.512 1.627 -11.120 1.00 95.81 187 THR A CA 1
ATOM 1479 C C . THR A 1 187 ? 6.592 2.509 -10.524 1.00 95.81 187 THR A C 1
ATOM 1481 O O . THR A 1 187 ? 6.635 2.729 -9.313 1.00 95.81 187 THR A O 1
ATOM 1484 N N . HIS A 1 188 ? 7.445 3.047 -11.388 1.00 93.50 188 HIS A N 1
ATOM 1485 C CA . HIS A 1 188 ? 8.329 4.151 -11.059 1.00 93.50 188 HIS A CA 1
ATOM 1486 C C . HIS A 1 188 ? 7.640 5.463 -11.421 1.00 93.50 188 HIS A C 1
ATOM 1488 O O . HIS A 1 188 ? 7.249 5.668 -12.569 1.00 93.50 188 HIS A O 1
ATOM 1494 N N . ARG A 1 189 ? 7.494 6.359 -10.447 1.00 91.88 189 ARG A N 1
ATOM 1495 C CA . ARG A 1 189 ? 7.063 7.732 -10.680 1.00 91.88 189 ARG A CA 1
ATOM 1496 C C . ARG A 1 189 ? 8.244 8.677 -10.568 1.00 91.88 189 ARG A C 1
ATOM 1498 O O . ARG A 1 189 ? 8.909 8.711 -9.534 1.00 91.88 189 ARG A O 1
ATOM 1505 N N . PHE A 1 190 ? 8.451 9.487 -11.601 1.00 90.06 190 PHE A N 1
ATOM 1506 C CA . PHE A 1 190 ? 9.473 10.530 -11.629 1.00 90.06 190 PHE A CA 1
ATOM 1507 C C . PHE A 1 190 ? 8.882 11.838 -12.146 1.00 90.06 190 PHE A C 1
ATOM 1509 O O . PHE A 1 190 ? 8.267 11.872 -13.212 1.00 90.06 190 PHE A O 1
ATOM 1516 N N . SER A 1 191 ? 9.049 12.923 -11.386 1.00 87.12 191 SER A N 1
ATOM 1517 C CA . SER A 1 191 ? 8.451 14.229 -11.702 1.00 87.12 191 SER A CA 1
ATOM 1518 C C . SER A 1 191 ? 6.932 14.157 -11.969 1.00 87.12 191 SER A C 1
ATOM 1520 O O . SER A 1 191 ? 6.386 14.885 -12.794 1.00 87.12 191 SER A O 1
ATOM 1522 N N . GLY A 1 192 ? 6.234 13.240 -11.286 1.00 85.38 192 GLY A N 1
ATOM 1523 C CA . GLY A 1 192 ? 4.794 13.004 -11.455 1.00 85.38 192 GLY A CA 1
ATOM 1524 C C . GLY A 1 192 ? 4.394 12.112 -12.641 1.00 85.38 192 GLY A C 1
ATOM 1525 O O . GLY A 1 192 ? 3.227 11.734 -12.731 1.00 85.38 192 GLY A O 1
ATOM 1526 N N . GLY A 1 193 ? 5.326 11.742 -13.525 1.00 90.56 193 GLY A N 1
ATOM 1527 C CA . GLY A 1 193 ? 5.077 10.805 -14.624 1.00 90.56 193 GLY A CA 1
ATOM 1528 C C . GLY A 1 193 ? 5.224 9.349 -14.182 1.00 90.56 193 GLY A C 1
ATOM 1529 O O . GLY A 1 193 ? 6.231 9.008 -13.570 1.00 90.56 193 GLY A O 1
ATOM 1530 N N . ASP A 1 194 ? 4.238 8.506 -14.503 1.00 93.12 194 ASP A N 1
ATOM 1531 C CA . ASP A 1 194 ? 4.248 7.067 -14.200 1.00 93.12 194 ASP A CA 1
ATOM 1532 C C . ASP A 1 194 ? 4.892 6.262 -15.335 1.00 93.12 194 ASP A C 1
ATOM 1534 O O . ASP A 1 194 ? 4.474 6.370 -16.489 1.00 93.12 194 ASP A O 1
ATOM 1538 N N . ASN A 1 195 ? 5.844 5.396 -14.988 1.00 94.00 195 ASN A N 1
ATOM 1539 C CA . ASN A 1 195 ? 6.394 4.360 -15.852 1.00 94.00 195 ASN A CA 1
ATOM 1540 C C . ASN A 1 195 ? 6.223 2.987 -15.188 1.00 94.00 195 ASN A C 1
ATOM 1542 O O . ASN A 1 195 ? 6.706 2.767 -14.078 1.00 94.00 195 ASN A O 1
ATOM 1546 N N . ARG A 1 196 ? 5.527 2.059 -15.846 1.00 95.25 196 ARG A N 1
ATOM 1547 C CA . ARG A 1 196 ? 5.335 0.702 -15.318 1.00 95.25 196 ARG A CA 1
ATOM 1548 C C . ARG A 1 196 ? 6.537 -0.152 -15.686 1.00 95.25 196 ARG A C 1
ATOM 1550 O O . ARG A 1 196 ? 6.880 -0.267 -16.857 1.00 95.25 196 ARG A O 1
ATOM 1557 N N . MET A 1 197 ? 7.167 -0.738 -14.680 1.00 96.38 197 MET A N 1
ATOM 1558 C CA . MET A 1 197 ? 8.405 -1.497 -14.838 1.00 96.38 197 MET A CA 1
ATOM 1559 C C . MET A 1 197 ? 8.129 -2.979 -15.098 1.00 96.38 197 MET A C 1
ATOM 1561 O O . MET A 1 197 ? 8.786 -3.610 -15.920 1.00 96.38 197 MET A O 1
ATOM 1565 N N . VAL A 1 198 ? 7.125 -3.516 -14.405 1.00 98.25 198 VAL A N 1
ATOM 1566 C CA . VAL A 1 198 ? 6.554 -4.850 -14.609 1.00 98.25 198 VAL A CA 1
ATOM 1567 C C . VAL A 1 198 ? 5.076 -4.790 -14.245 1.00 98.25 198 VAL A C 1
ATOM 1569 O O . VAL A 1 198 ? 4.698 -4.048 -13.335 1.00 98.25 198 VAL A O 1
ATOM 1572 N N . GLU A 1 199 ? 4.243 -5.547 -14.951 1.00 98.38 199 GLU A N 1
ATOM 1573 C CA . GLU A 1 199 ? 2.804 -5.614 -14.709 1.00 98.38 199 GLU A CA 1
ATOM 1574 C C . GLU A 1 199 ? 2.255 -7.017 -14.974 1.00 98.38 199 GLU A C 1
ATOM 1576 O O . GLU A 1 199 ? 2.807 -7.773 -15.776 1.00 98.38 199 GLU A O 1
ATOM 1581 N N . VAL A 1 200 ? 1.154 -7.346 -14.301 1.00 98.44 200 VAL A N 1
ATOM 1582 C CA . VAL A 1 200 ? 0.364 -8.558 -14.535 1.00 98.44 200 VAL A CA 1
ATOM 1583 C C . VAL A 1 200 ? -1.123 -8.204 -14.599 1.00 98.44 200 VAL A C 1
ATOM 1585 O O . VAL A 1 200 ? -1.550 -7.272 -13.905 1.00 98.44 200 VAL A O 1
ATOM 1588 N N . PRO A 1 201 ? -1.935 -8.925 -15.396 1.00 98.12 201 PRO A N 1
ATOM 1589 C CA . PRO A 1 201 ? -3.386 -8.821 -15.311 1.00 98.12 201 PRO A CA 1
ATOM 1590 C C . PRO A 1 201 ? -3.852 -9.109 -13.886 1.00 98.12 201 PRO A C 1
ATOM 1592 O O . PRO A 1 201 ? -3.427 -10.087 -13.272 1.00 98.12 201 PRO A O 1
ATOM 1595 N N . PHE A 1 202 ? -4.711 -8.248 -13.361 1.00 97.25 202 PHE A N 1
ATOM 1596 C CA . PHE A 1 202 ? -5.230 -8.362 -12.006 1.00 97.25 202 PHE A CA 1
ATOM 1597 C C . PHE A 1 202 ? -6.557 -7.613 -11.929 1.00 97.25 202 PHE A C 1
ATOM 1599 O O . PHE A 1 202 ? -6.695 -6.571 -12.563 1.00 97.25 202 PHE A O 1
ATOM 1606 N N . GLU A 1 203 ? -7.511 -8.112 -11.150 1.00 93.62 203 GLU A N 1
ATOM 1607 C CA . GLU A 1 203 ? -8.792 -7.441 -10.921 1.00 93.62 203 GLU A CA 1
ATOM 1608 C C . GLU A 1 203 ? -9.023 -7.305 -9.417 1.00 93.62 203 GLU A C 1
ATOM 1610 O O . GLU A 1 203 ? -8.957 -8.286 -8.677 1.00 93.62 203 GLU A O 1
ATOM 1615 N N . LEU A 1 204 ? -9.306 -6.080 -8.967 1.00 92.12 204 LEU A N 1
ATOM 1616 C CA . LEU A 1 204 ? -9.763 -5.830 -7.603 1.00 92.12 204 LEU A CA 1
ATOM 1617 C C . LEU A 1 204 ? -11.284 -5.904 -7.548 1.00 92.12 204 LEU A C 1
ATOM 1619 O O . LEU A 1 204 ? -11.979 -4.968 -7.943 1.00 92.12 204 LEU A O 1
ATOM 1623 N N . GLU A 1 205 ? -11.789 -6.995 -6.988 1.00 93.56 205 GLU A N 1
ATOM 1624 C CA . GLU A 1 205 ? -13.215 -7.162 -6.715 1.00 93.56 205 GLU A CA 1
ATOM 1625 C C . GLU A 1 205 ? -13.669 -6.258 -5.551 1.00 93.56 205 GLU A C 1
ATOM 1627 O O . GLU A 1 205 ? -13.140 -6.379 -4.438 1.00 93.56 205 GLU A O 1
ATOM 1632 N N . PRO A 1 206 ? -14.659 -5.368 -5.759 1.00 94.31 206 PRO A N 1
ATOM 1633 C CA . PRO A 1 206 ? -15.248 -4.600 -4.671 1.00 94.31 206 PRO A CA 1
ATOM 1634 C C . PRO A 1 206 ? -15.876 -5.505 -3.606 1.00 94.31 206 PRO A C 1
ATOM 1636 O O . PRO A 1 206 ? -16.539 -6.491 -3.921 1.00 94.31 206 PRO A O 1
ATOM 1639 N N . GLY A 1 207 ? -15.710 -5.144 -2.337 1.00 96.38 207 GLY A N 1
ATOM 1640 C CA . GLY A 1 207 ? -16.271 -5.869 -1.199 1.00 96.38 207 GLY A CA 1
ATOM 1641 C C . GLY A 1 207 ? -15.404 -7.022 -0.683 1.00 96.38 207 GLY A C 1
ATOM 1642 O O . GLY A 1 207 ? -15.694 -7.540 0.394 1.00 96.38 207 GLY A O 1
ATOM 1643 N N . ARG A 1 208 ? -14.326 -7.386 -1.386 1.00 97.06 208 ARG A N 1
ATOM 1644 C CA . ARG A 1 208 ? -13.398 -8.443 -0.972 1.00 97.06 208 ARG A CA 1
ATOM 1645 C C . ARG A 1 208 ? -12.174 -7.869 -0.252 1.00 97.06 208 ARG A C 1
ATOM 1647 O O . ARG A 1 208 ? -11.590 -6.884 -0.703 1.00 97.06 208 ARG A O 1
ATOM 1654 N N . TRP A 1 209 ? -11.782 -8.515 0.845 1.00 98.25 209 TRP A N 1
ATOM 1655 C CA . TRP A 1 209 ? -10.485 -8.301 1.489 1.00 98.25 209 TRP A CA 1
ATOM 1656 C C . TRP A 1 209 ? -9.386 -9.074 0.758 1.00 98.25 209 TRP A C 1
ATOM 1658 O O . TRP A 1 209 ? -9.569 -10.244 0.420 1.00 98.25 209 TRP A O 1
ATOM 1668 N N . TYR A 1 210 ? -8.257 -8.403 0.559 1.00 98.62 210 TYR A N 1
ATOM 1669 C CA . TYR A 1 210 ? -7.015 -8.935 0.013 1.00 98.62 210 TYR A CA 1
ATOM 1670 C C . TYR A 1 210 ? -5.893 -8.743 1.028 1.00 98.62 210 TYR A C 1
ATOM 1672 O O . TYR A 1 210 ? -5.832 -7.699 1.683 1.00 98.62 210 TYR A O 1
ATOM 1680 N N . GLU A 1 211 ? -4.980 -9.702 1.110 1.00 98.69 211 GLU A N 1
ATOM 1681 C CA . GLU A 1 211 ? -3.743 -9.577 1.881 1.00 98.69 211 GLU A CA 1
ATOM 1682 C C . GLU A 1 211 ? -2.604 -9.160 0.954 1.00 98.69 211 GLU A C 1
ATOM 1684 O O . GLU A 1 211 ? -2.171 -9.930 0.097 1.00 98.69 211 GLU A O 1
ATOM 1689 N N . PHE A 1 212 ? -2.107 -7.937 1.116 1.00 98.81 212 PHE A N 1
ATOM 1690 C CA . PHE A 1 212 ? -0.937 -7.467 0.388 1.00 98.81 212 PHE A CA 1
ATOM 1691 C C . PHE A 1 212 ? 0.318 -7.673 1.220 1.00 98.81 212 PHE A C 1
ATOM 1693 O O . PHE A 1 212 ? 0.364 -7.363 2.409 1.00 98.81 212 PHE A O 1
ATOM 1700 N N . LYS A 1 213 ? 1.373 -8.121 0.543 1.00 98.75 213 LYS A N 1
ATOM 1701 C CA . LYS A 1 213 ? 2.736 -8.119 1.062 1.00 98.75 213 LYS A CA 1
ATOM 1702 C C . LYS A 1 213 ? 3.663 -7.551 0.005 1.00 98.75 213 LYS A C 1
ATOM 1704 O O . LYS A 1 213 ? 3.612 -7.962 -1.151 1.00 98.75 213 LYS A O 1
ATOM 1709 N N . ILE A 1 214 ? 4.523 -6.619 0.389 1.00 98.44 214 ILE A N 1
ATOM 1710 C CA . ILE A 1 214 ? 5.507 -6.006 -0.500 1.00 98.44 214 ILE A CA 1
ATOM 1711 C C . ILE A 1 214 ? 6.859 -6.023 0.204 1.00 98.44 214 ILE A C 1
ATOM 1713 O O . ILE A 1 214 ? 7.004 -5.471 1.287 1.00 98.44 214 ILE A O 1
ATOM 1717 N N . GLU A 1 215 ? 7.850 -6.662 -0.403 1.00 97.31 215 GLU A N 1
ATOM 1718 C CA . GLU A 1 215 ? 9.223 -6.700 0.095 1.00 97.31 215 GLU A CA 1
ATOM 1719 C C . GLU A 1 215 ? 10.097 -5.763 -0.735 1.00 97.31 215 GLU A C 1
ATOM 1721 O O . GLU A 1 215 ? 10.078 -5.806 -1.967 1.00 97.31 215 GLU A O 1
ATOM 1726 N N . VAL A 1 216 ? 10.887 -4.947 -0.042 1.00 94.31 216 VAL A N 1
ATOM 1727 C CA . VAL A 1 216 ? 11.951 -4.118 -0.603 1.00 94.31 216 VAL A CA 1
ATOM 1728 C C . VAL A 1 216 ? 13.280 -4.633 -0.066 1.00 94.31 216 VAL A C 1
ATOM 1730 O O . VAL A 1 216 ? 13.483 -4.677 1.149 1.00 94.31 216 VAL A O 1
ATOM 1733 N N . ARG A 1 217 ? 14.187 -5.018 -0.966 1.00 92.19 217 ARG A N 1
ATOM 1734 C CA . ARG A 1 217 ? 15.489 -5.612 -0.632 1.00 92.19 217 ARG A CA 1
ATOM 1735 C C . ARG A 1 217 ? 16.607 -4.985 -1.453 1.00 92.19 217 ARG A C 1
ATOM 1737 O O . ARG A 1 217 ? 16.424 -4.712 -2.638 1.00 92.19 217 ARG A O 1
ATOM 1744 N N . LEU A 1 218 ? 17.779 -4.806 -0.856 1.00 88.88 218 LEU A N 1
ATOM 1745 C CA . LEU A 1 218 ? 18.987 -4.428 -1.581 1.00 88.88 218 LEU A CA 1
ATOM 1746 C C . LEU A 1 218 ? 19.645 -5.683 -2.164 1.00 88.88 218 LEU A C 1
ATOM 1748 O O . LEU A 1 218 ? 19.814 -6.696 -1.487 1.00 88.88 218 LEU A O 1
ATOM 1752 N N . VAL A 1 219 ? 20.010 -5.629 -3.441 1.00 88.06 219 VAL A N 1
ATOM 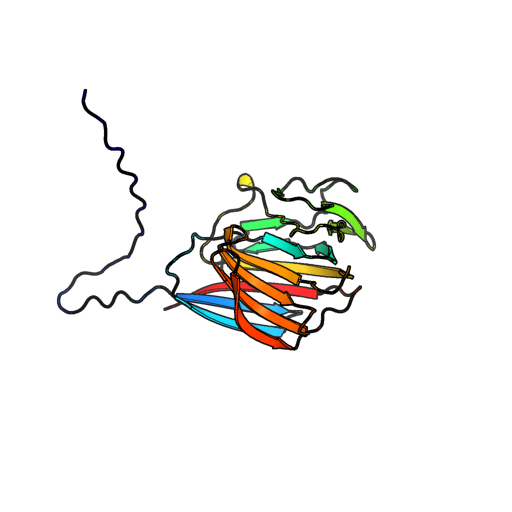1753 C CA . VAL A 1 219 ? 20.619 -6.752 -4.162 1.00 88.06 219 VAL A CA 1
ATOM 1754 C C . VAL A 1 219 ? 21.903 -6.314 -4.859 1.00 88.06 219 VAL A C 1
ATOM 1756 O O . VAL A 1 219 ? 22.074 -5.141 -5.203 1.00 88.06 219 VAL A O 1
ATOM 1759 N N . ASN A 1 220 ? 22.813 -7.273 -5.040 1.00 75.81 220 ASN A N 1
ATOM 1760 C CA . ASN A 1 220 ? 24.080 -7.089 -5.749 1.00 75.81 220 ASN A CA 1
ATOM 1761 C C . ASN A 1 220 ? 23.924 -7.458 -7.227 1.00 75.81 220 ASN A C 1
ATOM 1763 O O . ASN A 1 220 ? 23.343 -8.529 -7.504 1.00 75.81 220 ASN A O 1
#

Sequence (220 aa):
MSKKLTVVTTLALALALVLGTGVMAQAQKTQITAWVDGEKLLEYVFDDSFYLPGKVMFVPYNGIVRYDDVKVTSLAGEILFADDFEDEELGAFPSKWQRENAGGWTIVEEDGNKVLEQSDAGLTGMSDLWPKAEYFADSAEHVFEFRYKLVSWNGNTNRMNFIVRGDNRNNNYMVQYNRSVGVLAITHRFSGGDNRMVEVPFELEPGRWYEFKIEVRLVN

Foldseek 3Di:
DDDDDDDDDPDPDQDDDDDDDDPPSPQWKKWKWKDKQNHTFDIDIDRPDDFDFWWWKKWWALFKKKKAFKFKAFPVGHTQATDRCQPPDFQDADPQKDWDDDFSWGWHDDPNGTITIGDPNPDPGITMMTGDPVRGDTDQWMKIKIKMATAGGGDQFTKIWTFTIHDDPQAGWTFMDTRNVQWTFTWGGHNNDTDGPDIDRHDHDHPDIMMMMMTMDIDD